Protein AF-A0A1V6BUF3-F1 (afdb_monomer_lite)

Sequence (277 aa):
MKKIAVLIFALTVSLLNSFDGLTDKPGSHIEITKDVLRNLFNADFGEVVKINKNIIYGIEYYEVKDKRYSDVLAYASRDIDLYYFSGVVQHAQTAPYDINKEYSKEKLIKMKNESISNYVAYIQTEMKKVDDLFEKGELYWGYYSLGFVLHSFQDLFAHHGMTNEMHSYFSKNGANPDYDKTSIDNCRANTKYFFNRLDRFLSAKNIDKFRSNLNSPVSENYGEKEVKKFLKRGKDIYLYGPIFLFFTNSSKKAIKYYDEIKWNVEEVVSAIYEQSE

Foldseek 3Di:
DVVVVVVVVLQVVLLVDALDFQDPDPLLQLVLLLVLCCVPQVFDAFDFPDWDAPRSRRDIDTDGDLGALSNLLSVLLCCCCFWVVVPQLLLLAFEDDDLVDDDDLVRLLVSLVVSLVSNLCVLLVLLLVLQVCLVVVVSSVSSSSNSSSLNSLLSCLQHQHAYLLQQLQCVVVVNRSSNDPRSNVVSSVVSSVCLVVSCLRHPPSSNCVCSVRSRPGDPDPDDQVNVCVVVVTGGCCVPVVSCSNPPRHNDPSSCPCVVSNGHDSVVSVVSSSDDPD

pLDDT: mean 87.77, std 15.63, range [37.34, 98.69]

Structure (mmCIF, N/CA/C/O backbone):
data_AF-A0A1V6BUF3-F1
#
_entry.id   AF-A0A1V6BUF3-F1
#
loop_
_atom_site.group_PDB
_atom_site.id
_atom_site.type_symbol
_atom_site.label_atom_id
_atom_site.label_alt_id
_atom_site.label_comp_id
_atom_site.label_asym_id
_atom_site.label_entity_id
_atom_site.label_seq_id
_atom_site.pdbx_PDB_ins_code
_atom_site.Cartn_x
_atom_site.Cartn_y
_atom_site.Cartn_z
_atom_site.occupancy
_atom_site.B_iso_or_equiv
_atom_site.auth_seq_id
_atom_site.auth_comp_id
_atom_site.auth_asym_id
_atom_site.auth_atom_id
_atom_site.pdbx_PDB_model_num
ATOM 1 N N . MET A 1 1 ? -18.692 18.865 -31.677 1.00 45.72 1 MET A N 1
ATOM 2 C CA . MET A 1 1 ? -19.334 17.534 -31.551 1.00 45.72 1 MET A CA 1
ATOM 3 C C . MET A 1 1 ? -18.342 16.368 -31.571 1.00 45.72 1 MET A C 1
ATOM 5 O O . MET A 1 1 ? -18.313 15.650 -30.585 1.00 45.72 1 MET A O 1
ATOM 9 N N . LYS A 1 2 ? -17.463 16.201 -32.579 1.00 40.69 2 LYS A N 1
ATOM 10 C CA . LYS A 1 2 ? -16.480 15.085 -32.610 1.00 40.69 2 LYS A CA 1
ATOM 11 C C . LYS A 1 2 ? -15.544 15.000 -31.384 1.00 40.69 2 LYS A C 1
ATOM 13 O O . LYS A 1 2 ? -15.323 13.911 -30.880 1.00 40.69 2 LYS A O 1
ATOM 18 N N . LYS A 1 3 ? -15.062 16.130 -30.845 1.00 40.47 3 LYS A N 1
ATOM 19 C CA . LYS A 1 3 ? -14.215 16.154 -29.629 1.00 40.47 3 LYS A CA 1
ATOM 20 C C . LYS A 1 3 ? -14.955 15.730 -28.347 1.00 40.47 3 LYS A C 1
ATOM 22 O O . LYS A 1 3 ? -14.356 15.103 -27.488 1.00 40.47 3 LYS A O 1
ATOM 27 N N . ILE A 1 4 ? -16.253 16.029 -28.248 1.00 45.31 4 ILE A N 1
ATOM 28 C CA . ILE A 1 4 ? -17.101 15.642 -27.106 1.00 45.31 4 ILE A CA 1
ATOM 29 C C . ILE A 1 4 ? -17.452 14.153 -27.198 1.00 45.31 4 ILE A C 1
ATOM 31 O O . ILE A 1 4 ? -17.398 13.457 -26.196 1.00 45.31 4 ILE A O 1
ATOM 35 N N . ALA A 1 5 ? -17.719 13.642 -28.403 1.00 41.16 5 ALA A N 1
ATOM 36 C CA . ALA A 1 5 ? -17.966 12.219 -28.623 1.00 41.16 5 ALA A CA 1
ATOM 37 C C . ALA A 1 5 ? -16.730 11.348 -28.332 1.00 41.16 5 ALA A C 1
ATOM 39 O O . ALA A 1 5 ? -16.880 10.284 -27.753 1.00 41.16 5 ALA A O 1
ATOM 40 N N . VAL A 1 6 ? -15.514 11.809 -28.658 1.00 50.19 6 VAL A N 1
ATOM 41 C CA . VAL A 1 6 ? -14.264 11.111 -28.292 1.00 50.19 6 VAL A CA 1
ATOM 42 C C . VAL A 1 6 ? -14.021 11.147 -26.781 1.00 50.19 6 VAL A C 1
ATOM 44 O O . VAL A 1 6 ? -13.600 10.144 -26.222 1.00 50.19 6 VAL A O 1
ATOM 47 N N . LEU A 1 7 ? -14.334 12.261 -26.109 1.00 46.19 7 LEU A N 1
ATOM 48 C CA . LEU A 1 7 ? -14.242 12.362 -24.650 1.00 46.19 7 LEU A CA 1
ATOM 49 C C . LEU A 1 7 ? -15.246 11.426 -23.960 1.00 46.19 7 LEU A C 1
ATOM 51 O O . LEU A 1 7 ? -14.875 10.711 -23.040 1.00 46.19 7 LEU A O 1
ATOM 55 N N . ILE A 1 8 ? -16.492 11.380 -24.442 1.00 51.47 8 ILE A N 1
ATOM 56 C CA . ILE A 1 8 ? -17.529 10.463 -23.949 1.00 51.47 8 ILE A CA 1
ATOM 57 C C . ILE A 1 8 ? -17.144 9.010 -24.244 1.00 51.47 8 ILE A C 1
ATOM 59 O O . ILE A 1 8 ? -17.286 8.173 -23.365 1.00 51.47 8 ILE A O 1
ATOM 63 N N . PHE A 1 9 ? -16.593 8.710 -25.426 1.00 47.56 9 PHE A N 1
ATOM 64 C CA . PHE A 1 9 ? -16.153 7.359 -25.780 1.00 47.56 9 PHE A CA 1
ATOM 65 C C . PHE A 1 9 ? -14.958 6.899 -24.927 1.00 47.56 9 PHE A C 1
ATOM 67 O O . PHE A 1 9 ? -14.952 5.775 -24.430 1.00 47.56 9 PHE A O 1
ATOM 74 N N . ALA A 1 10 ? -13.985 7.781 -24.677 1.00 50.31 10 ALA A N 1
ATOM 75 C CA . ALA A 1 10 ? -12.877 7.532 -23.755 1.00 50.31 10 ALA A CA 1
ATOM 76 C C . ALA A 1 10 ? -13.383 7.297 -22.320 1.00 50.31 10 ALA A C 1
ATOM 78 O O . ALA A 1 10 ? -12.984 6.321 -21.690 1.00 50.31 10 ALA A O 1
ATOM 79 N N . LEU A 1 11 ? -14.333 8.116 -21.853 1.00 44.66 11 LEU A N 1
ATOM 80 C CA . LEU A 1 11 ? -14.996 7.961 -20.552 1.00 44.66 11 LEU A CA 1
ATOM 81 C C . LEU A 1 11 ? -15.853 6.686 -20.455 1.00 44.66 11 LEU A C 1
ATOM 83 O O . LEU A 1 11 ? -16.033 6.157 -19.363 1.00 44.66 11 LEU A O 1
ATOM 87 N N . THR A 1 12 ? -16.380 6.169 -21.571 1.00 44.53 12 THR A N 1
ATOM 88 C CA . THR A 1 12 ? -17.096 4.884 -21.587 1.00 44.53 12 THR A CA 1
ATOM 89 C C . THR A 1 12 ? -16.168 3.676 -21.671 1.00 44.53 12 THR A C 1
ATOM 91 O O . THR A 1 12 ? -16.533 2.608 -21.202 1.00 44.53 12 THR A O 1
ATOM 94 N N . VAL A 1 13 ? -14.959 3.813 -22.223 1.00 44.66 13 VAL A N 1
ATOM 95 C CA . VAL A 1 13 ? -13.956 2.731 -22.227 1.00 44.66 13 VAL A CA 1
ATOM 96 C C . VAL A 1 13 ? -13.255 2.630 -20.867 1.00 44.66 13 VAL A C 1
ATOM 98 O O . VAL A 1 13 ? -12.924 1.528 -20.439 1.00 44.66 13 VAL A O 1
ATOM 101 N N . SER A 1 14 ? -13.123 3.733 -20.120 1.00 43.16 14 SER A N 1
ATOM 102 C CA . SER A 1 14 ? -12.686 3.693 -18.714 1.00 43.16 14 SER A CA 1
ATOM 103 C C . SER A 1 14 ? -13.692 3.016 -17.770 1.00 43.16 14 SER A C 1
ATOM 105 O O . SER A 1 14 ? -13.308 2.645 -16.668 1.00 43.16 14 SER A O 1
ATOM 107 N N . LEU A 1 15 ? -14.942 2.773 -18.199 1.00 40.12 15 LEU A N 1
ATOM 108 C CA . LEU A 1 15 ? -15.920 1.970 -17.440 1.00 40.12 15 LEU A CA 1
ATOM 109 C C . LEU A 1 15 ? -15.505 0.499 -17.281 1.00 40.12 15 LEU A C 1
ATOM 111 O O . LEU A 1 15 ? -16.035 -0.180 -16.405 1.00 40.12 15 LEU A O 1
ATOM 115 N N . LEU A 1 16 ? -14.614 -0.001 -18.146 1.00 38.47 16 LEU A N 1
ATOM 116 C CA . LEU A 1 16 ? -14.237 -1.417 -18.208 1.00 38.47 16 LEU A CA 1
ATOM 117 C C . LEU A 1 16 ? -12.994 -1.769 -17.382 1.00 38.47 16 LEU A C 1
ATOM 119 O O . LEU A 1 16 ? -12.735 -2.951 -17.191 1.00 38.47 16 LEU A O 1
ATOM 123 N N . ASN A 1 17 ? -12.258 -0.779 -16.872 1.00 45.41 17 ASN A N 1
ATOM 124 C CA . ASN A 1 17 ? -11.062 -1.002 -16.062 1.00 45.41 17 ASN A CA 1
ATOM 125 C C . ASN A 1 17 ? -11.282 -0.364 -14.688 1.00 45.41 17 ASN A C 1
ATOM 127 O O . ASN A 1 17 ? -11.118 0.844 -14.527 1.00 45.41 17 ASN A O 1
ATOM 131 N N . SER A 1 18 ? -11.702 -1.153 -13.699 1.00 48.50 18 SER A N 1
ATOM 132 C CA . SER A 1 18 ? -11.606 -0.723 -12.303 1.00 48.50 18 SER A CA 1
ATOM 133 C C . SER A 1 18 ? -10.130 -0.544 -11.954 1.00 48.50 18 SER A C 1
ATOM 135 O O . SER A 1 18 ? -9.352 -1.465 -12.179 1.00 48.50 18 SER A O 1
ATOM 137 N N . PHE A 1 19 ? -9.757 0.603 -11.379 1.00 55.22 19 PHE A N 1
ATOM 138 C CA . PHE A 1 19 ? -8.424 0.836 -10.799 1.00 55.22 19 PHE A CA 1
ATOM 139 C C . PHE A 1 19 ? -8.196 0.065 -9.486 1.00 55.22 19 PHE A C 1
ATOM 141 O O . PHE A 1 19 ? -7.346 0.460 -8.701 1.00 55.22 19 PHE A O 1
ATOM 148 N N . ASP A 1 20 ? -8.972 -0.985 -9.208 1.00 53.19 20 ASP A N 1
ATOM 149 C CA . ASP A 1 20 ? -8.617 -1.887 -8.114 1.00 53.19 20 ASP A CA 1
ATOM 150 C C . ASP A 1 20 ? -7.347 -2.633 -8.549 1.00 53.19 20 ASP A C 1
ATOM 152 O O . ASP A 1 20 ? -7.384 -3.386 -9.528 1.00 53.19 20 ASP A O 1
ATOM 156 N N . GLY A 1 21 ? -6.234 -2.384 -7.858 1.00 50.03 21 GLY A N 1
ATOM 157 C CA . GLY A 1 21 ? -5.029 -3.207 -7.947 1.00 50.03 21 GLY A CA 1
ATOM 158 C C . GLY A 1 21 ? -5.282 -4.600 -7.357 1.00 50.03 21 GLY A C 1
ATOM 159 O O . GLY A 1 21 ? -6.128 -4.772 -6.482 1.00 50.03 21 GLY A O 1
ATOM 160 N N . LEU A 1 22 ? -4.580 -5.628 -7.847 1.00 44.03 22 LEU A N 1
ATOM 161 C CA . LEU A 1 22 ? -4.595 -7.006 -7.310 1.00 44.03 22 LEU A CA 1
ATOM 162 C C . LEU A 1 22 ? -5.962 -7.737 -7.212 1.00 44.03 22 LEU A C 1
ATOM 164 O O . LEU A 1 22 ? -6.335 -8.154 -6.124 1.00 44.03 22 LEU A O 1
ATOM 168 N N . THR A 1 23 ? -6.731 -7.959 -8.285 1.00 50.31 23 THR A N 1
ATOM 169 C CA . THR A 1 23 ? -8.132 -8.444 -8.205 1.00 50.31 23 THR A CA 1
ATOM 170 C C . THR A 1 23 ? -8.422 -9.816 -8.822 1.00 50.31 23 THR A C 1
ATOM 172 O O . THR A 1 23 ? -8.134 -10.058 -9.990 1.00 50.31 23 THR A O 1
ATOM 175 N N . ASP A 1 24 ? -9.160 -10.659 -8.092 1.00 46.34 24 ASP A N 1
ATOM 176 C CA . ASP A 1 24 ? -10.097 -11.649 -8.654 1.00 46.34 24 ASP A CA 1
ATOM 177 C C . ASP A 1 24 ? -11.572 -11.185 -8.555 1.00 46.34 24 ASP A C 1
ATOM 179 O O . ASP A 1 24 ? -12.460 -11.791 -9.165 1.00 46.34 24 ASP A O 1
ATOM 183 N N . LYS A 1 25 ? -11.829 -10.101 -7.801 1.00 54.41 25 LYS A N 1
ATOM 184 C CA . LYS A 1 25 ? -13.110 -9.398 -7.586 1.00 54.41 25 LYS A CA 1
ATOM 185 C C . LYS A 1 25 ? -12.849 -7.927 -7.195 1.00 54.41 25 LYS A C 1
ATOM 187 O O . LYS A 1 25 ? -11.790 -7.662 -6.632 1.00 54.41 25 LYS A O 1
ATOM 192 N N . PRO A 1 26 ? -13.802 -6.992 -7.403 1.00 53.62 26 PRO A N 1
ATOM 193 C CA . PRO A 1 26 ? -13.696 -5.622 -6.884 1.00 53.62 26 PRO A CA 1
ATOM 194 C C . PRO A 1 26 ? -13.388 -5.580 -5.378 1.00 53.62 26 PRO A C 1
ATOM 196 O O . PRO A 1 26 ? -13.908 -6.403 -4.622 1.00 53.62 26 PRO A O 1
ATOM 199 N N . GLY A 1 27 ? -12.569 -4.619 -4.945 1.00 59.41 27 GLY A N 1
ATOM 200 C CA . GLY A 1 27 ? -12.185 -4.413 -3.546 1.00 59.41 27 GLY A CA 1
ATOM 201 C C . GLY A 1 27 ? -11.191 -5.441 -2.996 1.00 59.41 27 GLY A C 1
ATOM 202 O O . GLY A 1 27 ? -11.219 -5.758 -1.810 1.00 59.41 27 GLY A O 1
ATOM 203 N N . SER A 1 28 ? -10.312 -5.987 -3.822 1.00 77.00 28 SER A N 1
ATOM 204 C CA . SER A 1 28 ? -9.400 -7.072 -3.451 1.00 77.00 28 SER A CA 1
ATOM 205 C C . SER A 1 28 ? -8.443 -6.770 -2.295 1.00 77.00 28 SER A C 1
ATOM 207 O O . SER A 1 28 ? -8.301 -7.622 -1.420 1.00 77.00 28 SER A O 1
ATOM 209 N N . HIS A 1 29 ? -7.843 -5.576 -2.216 1.00 89.06 29 HIS A N 1
ATOM 210 C CA . HIS A 1 29 ? -7.052 -5.167 -1.044 1.00 89.06 29 HIS A CA 1
ATOM 211 C C . HIS A 1 29 ? -7.878 -5.268 0.244 1.00 89.06 29 HIS A C 1
ATOM 213 O O . HIS A 1 29 ? -7.435 -5.831 1.250 1.00 89.06 29 HIS A O 1
ATOM 219 N N . ILE A 1 30 ? -9.127 -4.795 0.182 1.00 91.56 30 ILE A N 1
ATOM 220 C CA . ILE A 1 30 ? -10.074 -4.819 1.296 1.00 91.56 30 ILE A CA 1
ATOM 221 C C . ILE A 1 30 ? -10.395 -6.267 1.662 1.00 91.56 30 ILE A C 1
ATOM 223 O O . ILE A 1 30 ? -10.295 -6.630 2.831 1.00 91.56 30 ILE A O 1
ATOM 227 N N . GLU A 1 31 ? -10.756 -7.106 0.693 1.00 90.38 31 GLU A N 1
ATOM 228 C CA . GLU A 1 31 ? -11.177 -8.486 0.951 1.00 90.38 31 GLU A CA 1
ATOM 229 C C . GLU A 1 31 ? -10.018 -9.382 1.413 1.00 90.38 31 GLU A C 1
ATOM 231 O O . GLU A 1 31 ? -10.175 -10.098 2.401 1.00 90.38 31 GLU A O 1
ATOM 236 N N . ILE A 1 32 ? -8.827 -9.276 0.808 1.00 92.50 32 ILE A N 1
ATOM 237 C CA . ILE A 1 32 ? -7.614 -9.962 1.288 1.00 92.50 32 ILE A CA 1
ATOM 238 C C . ILE A 1 32 ? -7.336 -9.571 2.742 1.00 92.50 32 ILE A C 1
ATOM 240 O O . ILE A 1 32 ? -7.070 -10.431 3.587 1.00 92.50 32 ILE A O 1
ATOM 244 N N . THR A 1 33 ? -7.443 -8.280 3.057 1.00 95.56 33 THR A N 1
ATOM 245 C CA . THR A 1 33 ? -7.240 -7.779 4.416 1.00 95.56 33 THR A CA 1
ATOM 246 C C . THR A 1 33 ? -8.299 -8.316 5.378 1.00 95.56 33 THR A C 1
ATOM 248 O O . THR A 1 33 ? -7.947 -8.828 6.442 1.00 95.56 33 THR A O 1
ATOM 251 N N . LYS A 1 34 ? -9.586 -8.263 5.011 1.00 95.75 34 LYS A N 1
ATOM 252 C CA . LYS A 1 34 ? -10.684 -8.806 5.825 1.00 95.75 34 LYS A CA 1
ATOM 253 C C . LYS A 1 34 ? -10.478 -10.284 6.116 1.00 95.75 34 LYS A C 1
ATOM 255 O O . LYS A 1 34 ? -10.558 -10.687 7.273 1.00 95.75 34 LYS A O 1
ATOM 260 N N . ASP A 1 35 ? -10.182 -11.083 5.098 1.00 95.12 35 ASP A N 1
ATOM 261 C CA . ASP A 1 35 ? -10.015 -12.526 5.243 1.00 95.12 35 ASP A CA 1
ATOM 262 C C . ASP A 1 35 ? -8.845 -12.875 6.160 1.00 95.12 35 ASP A C 1
ATOM 264 O O . ASP A 1 35 ? -8.973 -13.732 7.037 1.00 95.12 35 ASP A O 1
ATOM 268 N N . VAL A 1 36 ? -7.712 -12.184 6.025 1.00 96.12 36 VAL A N 1
ATOM 269 C CA . VAL A 1 36 ? -6.574 -12.403 6.924 1.00 96.12 36 VAL A CA 1
ATOM 270 C C . VAL A 1 36 ? -6.904 -11.977 8.355 1.00 96.12 36 VAL A C 1
ATOM 272 O O . VAL A 1 36 ? -6.602 -12.726 9.286 1.00 96.12 36 VAL A O 1
ATOM 275 N N . LEU A 1 37 ? -7.562 -10.832 8.552 1.00 97.69 37 LEU A N 1
ATOM 276 C CA . LEU A 1 37 ? -7.966 -10.367 9.880 1.00 97.69 37 LEU A CA 1
ATOM 277 C C . LEU A 1 37 ? -8.968 -11.321 10.554 1.00 97.69 37 LEU A C 1
ATOM 279 O O . LEU A 1 37 ? -8.806 -11.628 11.737 1.00 97.69 37 LEU A O 1
ATOM 283 N N . ARG A 1 38 ? -9.962 -11.844 9.817 1.00 97.25 38 ARG A N 1
ATOM 284 C CA . ARG A 1 38 ? -10.889 -12.881 10.314 1.00 97.25 38 ARG A CA 1
ATOM 285 C C . ARG A 1 38 ? -10.120 -14.109 10.781 1.00 97.25 38 ARG A C 1
ATOM 287 O O . ARG A 1 38 ? -10.314 -14.574 11.898 1.00 97.25 38 ARG A O 1
ATOM 294 N N . ASN A 1 39 ? -9.214 -14.599 9.939 1.00 96.50 39 ASN A N 1
ATOM 295 C CA . ASN A 1 39 ? -8.503 -15.849 10.183 1.00 96.50 39 ASN A CA 1
ATOM 296 C C . ASN A 1 39 ? -7.463 -15.754 11.308 1.00 96.50 39 ASN A C 1
ATOM 298 O O . ASN A 1 39 ? -7.259 -16.732 12.023 1.00 96.50 39 ASN A O 1
ATOM 302 N N . LEU A 1 40 ? -6.777 -14.617 11.455 1.00 96.69 40 LEU A N 1
ATOM 303 C CA . LEU A 1 40 ? -5.727 -14.451 12.466 1.00 96.69 40 LEU A CA 1
ATOM 304 C C . LEU A 1 40 ? -6.245 -13.931 13.806 1.00 96.69 40 LEU A C 1
ATOM 306 O O . LEU A 1 40 ? -5.720 -14.318 14.848 1.00 96.69 40 LEU A O 1
ATOM 310 N N . PHE A 1 41 ? -7.236 -13.043 13.785 1.00 96.81 41 PHE A N 1
ATOM 311 C CA . PHE A 1 41 ? -7.645 -12.288 14.971 1.00 96.81 41 PHE A CA 1
ATOM 312 C C . PHE A 1 41 ? -9.121 -12.461 15.327 1.00 96.81 41 PHE A C 1
ATOM 314 O O . PHE A 1 41 ? -9.586 -11.806 16.256 1.00 96.81 41 PHE A O 1
ATOM 321 N N . ASN A 1 42 ? -9.857 -13.319 14.609 1.00 97.06 42 ASN A N 1
ATOM 322 C CA . ASN A 1 42 ? -11.310 -13.437 14.739 1.00 97.06 42 ASN A CA 1
ATOM 323 C C . ASN A 1 42 ? -11.983 -12.056 14.638 1.00 97.06 42 ASN A C 1
ATOM 325 O O . ASN A 1 42 ? -12.782 -11.660 15.491 1.00 97.06 42 ASN A O 1
ATOM 329 N N . ALA A 1 43 ? -11.551 -11.280 13.639 1.00 97.31 43 ALA A N 1
ATOM 330 C CA . ALA A 1 43 ? -12.028 -9.925 13.441 1.00 97.31 43 ALA A CA 1
ATOM 331 C C . ALA A 1 43 ? -13.481 -9.910 12.946 1.00 97.31 43 ALA A C 1
ATOM 333 O O . ALA A 1 43 ? -13.818 -10.569 11.960 1.00 97.31 43 ALA A O 1
ATOM 334 N N . ASP A 1 44 ? -14.312 -9.105 13.596 1.00 95.75 44 ASP A N 1
ATOM 335 C CA . ASP A 1 44 ? -15.668 -8.786 13.165 1.00 95.75 44 ASP A CA 1
ATOM 336 C C . ASP A 1 44 ? -15.640 -7.611 12.188 1.00 95.75 44 ASP A C 1
ATOM 338 O O . ASP A 1 44 ? -14.756 -6.762 12.263 1.00 95.75 44 ASP A O 1
ATOM 342 N N . PHE A 1 45 ? -16.641 -7.507 11.318 1.00 96.38 45 PHE A N 1
ATOM 343 C CA . PHE A 1 45 ? -16.811 -6.377 10.402 1.00 96.38 45 PHE A CA 1
ATOM 344 C C . PHE A 1 45 ? -18.244 -5.871 10.474 1.00 96.38 45 PHE A C 1
ATOM 346 O O . PHE A 1 45 ? -19.165 -6.652 10.730 1.00 96.38 45 PHE A O 1
ATOM 353 N N . GLY A 1 46 ? -18.421 -4.573 10.256 1.00 94.06 46 GLY A N 1
ATOM 354 C CA . GLY A 1 46 ? -19.739 -3.976 10.128 1.00 94.06 46 GLY A CA 1
ATOM 355 C C . GLY A 1 46 ? -20.489 -4.461 8.883 1.00 94.06 46 GLY A C 1
ATOM 356 O O . GLY A 1 46 ? -19.930 -5.062 7.960 1.00 94.06 46 GLY A O 1
ATOM 357 N N . GLU A 1 47 ? -21.785 -4.174 8.846 1.00 93.38 47 GLU A N 1
ATOM 358 C CA . GLU A 1 47 ? -22.651 -4.510 7.718 1.00 93.38 47 GLU A CA 1
ATOM 359 C C . GLU A 1 47 ? -22.513 -3.451 6.618 1.00 93.38 47 GLU A C 1
ATOM 361 O O . GLU A 1 47 ? -22.723 -2.260 6.855 1.00 93.38 47 GLU A O 1
ATOM 366 N N . VAL A 1 48 ? -22.193 -3.870 5.391 1.00 91.44 48 VAL A N 1
ATOM 367 C CA . VAL A 1 48 ? -22.230 -2.973 4.227 1.00 91.44 48 VAL A CA 1
ATOM 368 C C . VAL A 1 48 ? -23.688 -2.717 3.858 1.00 91.44 48 VAL A C 1
ATOM 370 O O . VAL A 1 48 ? -24.346 -3.574 3.276 1.00 91.44 48 VAL A O 1
ATOM 373 N N . VAL A 1 49 ? -24.185 -1.520 4.164 1.00 93.06 49 VAL A N 1
ATOM 374 C CA . VAL A 1 49 ? -25.574 -1.122 3.875 1.00 93.06 49 VAL A CA 1
ATOM 375 C C . VAL A 1 49 ? -25.717 -0.442 2.517 1.00 93.06 49 VAL A C 1
ATOM 377 O O . VAL A 1 49 ? -26.814 -0.384 1.960 1.00 93.06 49 VAL A O 1
ATOM 380 N N . LYS A 1 50 ? -24.615 0.073 1.958 1.00 88.56 50 LYS A N 1
ATOM 381 C CA . LYS A 1 50 ? -24.618 0.714 0.641 1.00 88.56 50 LYS A CA 1
ATOM 382 C C . LYS A 1 50 ? -23.262 0.619 -0.045 1.00 88.56 50 LYS A C 1
ATOM 384 O O . LYS A 1 50 ? -22.228 0.826 0.583 1.00 88.56 50 LYS A O 1
ATOM 389 N N . ILE A 1 51 ? -23.288 0.402 -1.358 1.00 84.62 51 ILE A N 1
ATOM 390 C CA . ILE A 1 51 ? -22.122 0.501 -2.240 1.00 84.62 51 ILE A CA 1
ATOM 391 C C . ILE A 1 51 ? -22.397 1.616 -3.250 1.00 84.62 51 ILE A C 1
ATOM 393 O O . ILE A 1 51 ? -23.354 1.549 -4.019 1.00 84.62 51 ILE A O 1
ATOM 397 N N . ASN A 1 52 ? -21.574 2.662 -3.239 1.00 79.88 52 ASN A N 1
ATOM 398 C CA . ASN A 1 52 ? -21.617 3.745 -4.216 1.00 79.88 52 ASN A CA 1
ATOM 399 C C . ASN A 1 52 ? -20.414 3.604 -5.150 1.00 79.88 52 ASN A C 1
ATOM 401 O O . ASN A 1 52 ? -19.277 3.762 -4.713 1.00 79.88 52 ASN A O 1
ATOM 405 N N . LYS A 1 53 ? -20.646 3.347 -6.437 1.00 72.88 53 LYS A N 1
ATOM 406 C CA . LYS A 1 53 ? -19.573 3.253 -7.432 1.00 72.88 53 LYS A CA 1
ATOM 407 C C . LYS A 1 53 ? -19.392 4.583 -8.155 1.00 72.88 53 LYS A C 1
ATOM 409 O O . LYS A 1 53 ? -20.337 5.096 -8.756 1.00 72.88 53 LYS A O 1
ATOM 414 N N . ASN A 1 54 ? -18.183 5.141 -8.133 1.00 66.31 54 ASN A N 1
ATOM 415 C CA . ASN A 1 54 ? -17.845 6.250 -9.015 1.00 66.31 54 ASN A CA 1
ATOM 416 C C . ASN A 1 54 ? -17.639 5.701 -10.426 1.00 66.31 54 ASN A C 1
ATOM 418 O O . ASN A 1 54 ? -16.624 5.082 -10.726 1.00 66.31 54 ASN A O 1
ATOM 422 N N . ILE A 1 55 ? -18.619 5.954 -11.285 1.00 57.03 55 ILE A N 1
ATOM 423 C CA . ILE A 1 55 ? -18.692 5.427 -12.648 1.00 57.03 55 ILE A CA 1
ATOM 424 C C . ILE A 1 55 ? -17.447 5.788 -13.476 1.00 57.03 55 ILE A C 1
ATOM 426 O O . ILE A 1 55 ? -16.995 4.968 -14.261 1.00 57.03 55 ILE A O 1
ATOM 430 N N . ILE A 1 56 ? -16.845 6.965 -13.282 1.00 57.16 56 ILE A N 1
ATOM 431 C CA . ILE A 1 56 ? -15.714 7.416 -14.114 1.00 57.16 56 ILE A CA 1
ATOM 432 C C . ILE A 1 56 ? -14.437 6.610 -13.833 1.00 57.16 56 ILE A C 1
ATOM 434 O O . ILE A 1 56 ? -13.646 6.378 -14.744 1.00 57.16 56 ILE A O 1
ATOM 438 N N . TYR A 1 57 ? -14.250 6.177 -12.587 1.00 58.56 57 TYR A N 1
ATOM 439 C CA . TYR A 1 57 ? -13.008 5.557 -12.113 1.00 58.56 57 TYR A CA 1
ATOM 440 C C . TYR A 1 57 ? -13.214 4.116 -11.622 1.00 58.56 57 TYR A C 1
ATOM 442 O O . TYR A 1 57 ? -12.293 3.487 -11.123 1.00 58.56 57 TYR A O 1
ATOM 450 N N . GLY A 1 58 ? -14.440 3.596 -11.674 1.00 63.94 58 GLY A N 1
ATOM 451 C CA . GLY A 1 58 ? -14.770 2.260 -11.182 1.00 63.94 58 GLY A CA 1
ATOM 452 C C . GLY A 1 58 ? -14.607 2.055 -9.669 1.00 63.94 58 GLY A C 1
ATOM 453 O O . GLY A 1 58 ? -14.826 0.941 -9.214 1.00 63.94 58 GLY A O 1
ATOM 454 N N . ILE A 1 59 ? -14.273 3.097 -8.899 1.00 70.88 59 ILE A N 1
ATOM 455 C CA . ILE A 1 59 ? -14.000 3.022 -7.455 1.00 70.88 59 ILE A CA 1
ATOM 456 C C . ILE A 1 59 ? -15.294 2.793 -6.678 1.00 70.88 59 ILE A C 1
ATOM 458 O O . ILE A 1 59 ? -16.249 3.564 -6.821 1.00 70.88 59 ILE A O 1
ATOM 462 N N . GLU A 1 60 ? -15.297 1.801 -5.794 1.00 77.50 60 GLU A N 1
ATOM 463 C CA . GLU A 1 60 ? -16.404 1.532 -4.879 1.00 77.50 60 GLU A CA 1
ATOM 464 C C . GLU A 1 60 ? -16.202 2.209 -3.516 1.00 77.50 60 GLU A C 1
ATOM 466 O O . GLU A 1 60 ? -15.141 2.143 -2.894 1.00 77.50 60 GLU A O 1
ATOM 471 N N . TYR A 1 61 ? -17.249 2.867 -3.026 1.00 78.56 61 TYR A N 1
ATOM 472 C CA . TYR A 1 61 ? -17.327 3.447 -1.691 1.00 78.56 61 TYR A CA 1
ATOM 473 C C . TYR A 1 61 ? -18.394 2.721 -0.889 1.00 78.56 61 TYR A C 1
ATOM 475 O O . TYR A 1 61 ? -19.531 2.591 -1.341 1.00 78.56 61 TYR A O 1
ATOM 483 N N . TYR A 1 62 ? -18.035 2.302 0.317 1.00 84.38 62 TYR A N 1
ATOM 484 C CA . TYR A 1 62 ? -18.884 1.478 1.162 1.00 84.38 62 TYR A CA 1
ATOM 485 C C . TYR A 1 62 ? -19.416 2.305 2.327 1.00 84.38 62 TYR A C 1
ATOM 487 O O . TYR A 1 62 ? -18.659 2.981 3.023 1.00 84.38 62 TYR A O 1
ATOM 495 N N . GLU A 1 63 ? -20.725 2.250 2.531 1.00 87.88 63 GLU A N 1
ATOM 496 C CA . GLU A 1 63 ? -21.368 2.708 3.756 1.00 87.88 63 GLU A CA 1
ATOM 497 C C . GLU A 1 63 ? -21.503 1.503 4.681 1.00 87.88 63 GLU A C 1
ATOM 499 O O . GLU A 1 63 ? -22.117 0.499 4.311 1.00 87.88 63 GLU A O 1
ATOM 504 N N . VAL A 1 64 ? -20.881 1.590 5.855 1.00 90.25 64 VAL A N 1
ATOM 505 C CA . VAL A 1 64 ? -20.768 0.477 6.800 1.00 90.25 64 VAL A CA 1
ATOM 506 C C . VAL A 1 64 ? -21.484 0.848 8.088 1.00 90.25 64 VAL A C 1
ATOM 508 O O . VAL A 1 64 ? -21.113 1.813 8.758 1.00 90.25 64 VAL A O 1
ATOM 511 N N . LYS A 1 65 ? -22.511 0.075 8.426 1.00 92.19 65 LYS A N 1
ATOM 512 C CA . LYS A 1 65 ? -23.225 0.149 9.698 1.00 92.19 65 LYS A CA 1
ATOM 513 C C . LYS A 1 65 ? -22.481 -0.676 10.749 1.00 92.19 65 LYS A C 1
ATOM 515 O O . LYS A 1 65 ? -21.873 -1.689 10.419 1.00 92.19 65 LYS A O 1
ATOM 520 N N . ASP A 1 66 ? -22.533 -0.236 12.007 1.00 93.19 66 ASP A N 1
ATOM 521 C CA . ASP A 1 66 ? -21.859 -0.895 13.137 1.00 93.19 66 ASP A CA 1
ATOM 522 C C . ASP A 1 66 ? -20.347 -1.070 12.891 1.00 93.19 66 ASP A C 1
ATOM 524 O O . ASP A 1 66 ? -19.752 -2.102 13.200 1.00 93.19 66 ASP A O 1
ATOM 528 N N . LYS A 1 67 ? -19.743 -0.031 12.291 1.00 95.00 67 LYS A N 1
ATOM 529 C CA . LYS A 1 67 ? -18.336 0.029 11.879 1.00 95.00 67 LYS A CA 1
ATOM 530 C C . LYS A 1 67 ? -17.389 -0.252 13.048 1.00 95.00 67 LYS A C 1
ATOM 532 O O . LYS A 1 67 ? -17.573 0.276 14.145 1.00 95.00 67 LYS A O 1
ATOM 537 N N . ARG A 1 68 ? -16.332 -1.019 12.780 1.00 97.00 68 ARG A N 1
ATOM 538 C CA . ARG A 1 68 ? -15.273 -1.395 13.732 1.00 97.00 68 ARG A CA 1
ATOM 539 C C . ARG A 1 68 ? -13.896 -0.936 13.261 1.00 97.00 68 ARG A C 1
ATOM 541 O O . ARG A 1 68 ? -13.731 -0.469 12.132 1.00 97.00 68 ARG A O 1
ATOM 548 N N . TYR A 1 69 ? -12.883 -1.040 14.118 1.00 98.06 69 TYR A N 1
ATOM 549 C CA . TYR A 1 69 ? -11.518 -0.653 13.736 1.00 98.06 69 TYR A CA 1
ATOM 550 C C . TYR A 1 69 ? -10.914 -1.585 12.672 1.00 98.06 69 TYR A C 1
ATOM 552 O O . TYR A 1 69 ? -10.144 -1.132 11.824 1.00 98.06 69 TYR A O 1
ATOM 560 N N . SER A 1 70 ? -11.326 -2.852 12.644 1.00 98.00 70 SER A N 1
ATOM 561 C CA . SER A 1 70 ? -11.083 -3.786 11.538 1.00 98.00 70 SER A CA 1
ATOM 562 C C . SER A 1 70 ? -11.576 -3.248 10.186 1.00 98.00 70 SER A C 1
ATOM 564 O O . SER A 1 70 ? -10.845 -3.337 9.199 1.00 98.00 70 SER A O 1
ATOM 566 N N . ASP A 1 71 ? -12.764 -2.628 10.134 1.00 96.75 71 ASP A N 1
ATOM 567 C CA . ASP A 1 71 ? -13.271 -1.963 8.930 1.00 96.75 71 ASP A CA 1
ATOM 568 C C . ASP A 1 71 ? -12.369 -0.787 8.548 1.00 96.75 71 ASP A C 1
ATOM 570 O O . ASP A 1 71 ? -11.996 -0.656 7.386 1.00 96.75 71 ASP A O 1
ATOM 574 N N . VAL A 1 72 ? -11.984 0.062 9.510 1.00 97.19 72 VAL A N 1
ATOM 575 C CA . VAL A 1 72 ? -11.095 1.210 9.242 1.00 97.19 72 VAL A CA 1
ATOM 576 C C . VAL A 1 72 ? -9.811 0.754 8.550 1.00 97.19 72 VAL A C 1
ATOM 578 O O . VAL A 1 72 ? -9.451 1.328 7.525 1.00 97.19 72 VAL A O 1
ATOM 581 N N . LEU A 1 73 ? -9.162 -0.293 9.067 1.00 97.81 73 LEU A N 1
ATOM 582 C CA . LEU A 1 73 ? -7.949 -0.855 8.475 1.00 97.81 73 LEU A CA 1
ATOM 583 C C . LEU A 1 73 ? -8.224 -1.421 7.078 1.00 97.81 73 LEU A C 1
ATOM 585 O O . LEU A 1 73 ? -7.552 -1.045 6.118 1.00 97.81 73 LEU A O 1
ATOM 589 N N . ALA A 1 74 ? -9.225 -2.296 6.950 1.00 95.56 74 ALA A N 1
ATOM 590 C CA . ALA A 1 74 ? -9.515 -2.968 5.690 1.00 95.56 74 ALA A CA 1
ATOM 591 C C . ALA A 1 74 ? -9.863 -1.972 4.579 1.00 95.56 74 ALA A C 1
ATOM 593 O O . ALA A 1 74 ? -9.287 -2.049 3.500 1.00 95.56 74 ALA A O 1
ATOM 594 N N . TYR A 1 75 ? -10.733 -0.992 4.830 1.00 92.69 75 TYR A N 1
ATOM 595 C CA . TYR A 1 75 ? -11.095 -0.002 3.812 1.00 92.69 75 TYR A CA 1
ATOM 596 C C . TYR A 1 75 ? -9.954 0.967 3.486 1.00 92.69 75 TYR A C 1
ATOM 598 O O . TYR A 1 75 ? -9.823 1.365 2.329 1.00 92.69 75 TYR A O 1
ATOM 606 N N . ALA A 1 76 ? -9.098 1.303 4.457 1.00 94.56 76 ALA A N 1
ATOM 607 C CA . ALA A 1 76 ? -7.931 2.146 4.207 1.00 94.56 76 ALA A CA 1
ATOM 608 C C . ALA A 1 76 ? -6.883 1.472 3.300 1.00 94.56 76 ALA A C 1
ATOM 610 O O . ALA A 1 76 ? -6.143 2.182 2.623 1.00 94.56 76 ALA A O 1
ATOM 611 N N . SER A 1 77 ? -6.865 0.134 3.206 1.00 94.25 77 SER A N 1
ATOM 612 C CA . SER A 1 77 ? -5.981 -0.609 2.284 1.00 94.25 77 SER A CA 1
ATOM 613 C C . SER A 1 77 ? -6.264 -0.395 0.793 1.00 94.25 77 SER A C 1
ATOM 615 O O . SER A 1 77 ? -5.491 -0.825 -0.048 1.00 94.25 77 SER A O 1
ATOM 617 N N . ARG A 1 78 ? -7.340 0.305 0.437 1.00 90.12 78 ARG A N 1
ATOM 618 C CA . ARG A 1 78 ? -7.593 0.772 -0.936 1.00 90.12 78 ARG A CA 1
ATOM 619 C C . ARG A 1 78 ? -7.303 2.268 -1.089 1.00 90.12 78 ARG A C 1
ATOM 621 O O . ARG A 1 78 ? -7.147 2.780 -2.188 1.00 90.12 78 ARG A O 1
ATOM 628 N N . ASP A 1 79 ? -7.250 3.024 0.004 1.00 90.94 79 ASP A N 1
ATOM 629 C CA . ASP A 1 79 ? -7.211 4.484 -0.080 1.00 90.94 79 ASP A CA 1
ATOM 630 C C . ASP A 1 79 ? -5.869 5.019 -0.625 1.00 90.94 79 ASP A C 1
ATOM 632 O O . ASP A 1 79 ? -5.827 6.159 -1.095 1.00 90.94 79 ASP A O 1
ATOM 636 N N . ILE A 1 80 ? -4.800 4.213 -0.674 1.00 90.88 80 ILE A N 1
ATOM 637 C CA . ILE A 1 80 ? -3.588 4.568 -1.435 1.00 90.88 80 ILE A CA 1
ATOM 638 C C . ILE A 1 80 ? -3.924 4.828 -2.905 1.00 90.88 80 ILE A C 1
ATOM 640 O O . ILE A 1 80 ? -3.587 5.907 -3.392 1.00 90.88 80 ILE A O 1
ATOM 644 N N . ASP A 1 81 ? -4.666 3.934 -3.566 1.00 88.44 81 ASP A N 1
ATOM 645 C CA . ASP A 1 81 ? -5.088 4.106 -4.965 1.00 88.44 81 ASP A CA 1
ATOM 646 C C . ASP A 1 81 ? -5.902 5.382 -5.178 1.00 88.44 81 ASP A C 1
ATOM 648 O O . ASP A 1 81 ? -6.022 5.882 -6.290 1.00 88.44 81 ASP A O 1
ATOM 652 N N . LEU A 1 82 ? -6.500 5.935 -4.121 1.00 88.62 82 LEU A N 1
ATOM 653 C CA . LEU A 1 82 ? -7.317 7.139 -4.217 1.00 88.62 82 LEU A CA 1
ATOM 654 C C . LEU A 1 82 ? -6.503 8.413 -4.034 1.00 88.62 82 LEU A C 1
ATOM 656 O O . LEU A 1 82 ? -6.739 9.407 -4.727 1.00 88.62 82 LEU A O 1
ATOM 660 N N . TYR A 1 83 ? -5.618 8.414 -3.043 1.00 91.69 83 TYR A N 1
ATOM 661 C CA . TYR A 1 83 ? -4.938 9.615 -2.573 1.00 91.69 83 TYR A CA 1
ATOM 662 C C . TYR A 1 83 ? -3.491 9.709 -3.053 1.00 91.69 83 TYR A C 1
ATOM 664 O O . TYR A 1 83 ? -2.975 10.821 -3.120 1.00 91.69 83 TYR A O 1
ATOM 672 N N . TYR A 1 84 ? -2.840 8.592 -3.367 1.00 92.69 84 TYR A N 1
ATOM 673 C CA . TYR A 1 84 ? -1.428 8.498 -3.740 1.00 92.69 84 TYR A CA 1
ATOM 674 C C . TYR A 1 84 ? -1.215 7.687 -5.025 1.00 92.69 84 TYR A C 1
A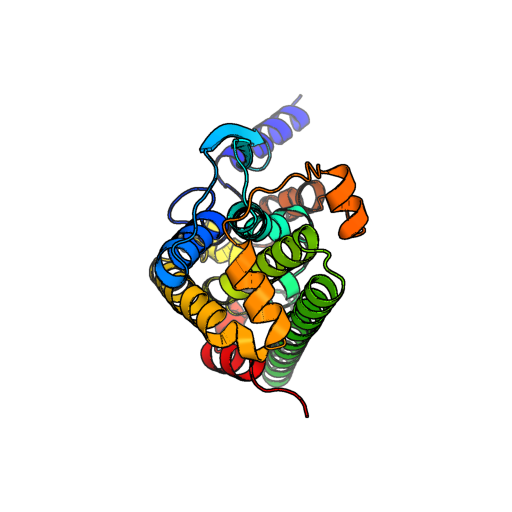TOM 676 O O . TYR A 1 84 ? -0.132 7.154 -5.232 1.00 92.69 84 TYR A O 1
ATOM 684 N N . PHE A 1 85 ? -2.190 7.700 -5.932 1.00 89.75 85 PHE A N 1
ATOM 685 C CA . PHE A 1 85 ? -2.158 6.991 -7.212 1.00 89.75 85 PHE A CA 1
ATOM 686 C C . PHE A 1 85 ? -0.923 7.331 -8.063 1.00 89.75 85 PHE A C 1
ATOM 688 O O . PHE A 1 85 ? -0.381 6.510 -8.795 1.00 89.75 85 PHE A O 1
ATOM 695 N N . SER A 1 86 ? -0.453 8.580 -7.992 1.00 89.00 86 SER A N 1
ATOM 696 C CA . SER A 1 86 ? 0.764 9.016 -8.702 1.00 89.00 86 SER A CA 1
ATOM 697 C C . SER A 1 86 ? 2.075 8.532 -8.067 1.00 89.00 86 SER A C 1
ATOM 699 O O . SER A 1 86 ? 3.153 8.734 -8.633 1.00 89.00 86 SER A O 1
ATOM 701 N N . GLY A 1 87 ? 2.007 7.967 -6.865 1.00 91.44 87 GLY A N 1
ATOM 702 C CA . GLY A 1 87 ? 3.144 7.648 -6.022 1.00 91.44 87 GLY A CA 1
ATOM 703 C C . GLY A 1 87 ? 3.734 6.276 -6.321 1.00 91.44 87 GLY A C 1
ATOM 704 O O . GLY A 1 87 ? 3.278 5.272 -5.797 1.00 91.44 87 GLY A O 1
ATOM 705 N N . VAL A 1 88 ? 4.817 6.227 -7.099 1.00 93.06 88 VAL A N 1
ATOM 706 C CA . VAL A 1 88 ? 5.458 4.946 -7.465 1.00 93.06 88 VAL A CA 1
ATOM 707 C C . VAL A 1 88 ? 5.951 4.148 -6.252 1.00 93.06 88 VAL A C 1
ATOM 709 O O . VAL A 1 88 ? 5.859 2.926 -6.233 1.00 93.06 88 VAL A O 1
ATOM 712 N N . VAL A 1 89 ? 6.428 4.824 -5.202 1.00 95.75 89 VAL A N 1
ATOM 713 C CA . VAL A 1 89 ? 6.900 4.152 -3.983 1.00 95.75 89 VAL A CA 1
ATOM 714 C C . VAL A 1 89 ? 5.728 3.519 -3.230 1.00 95.75 89 VAL A C 1
ATOM 716 O O . VAL A 1 89 ? 5.835 2.396 -2.759 1.00 95.75 89 VAL A O 1
ATOM 719 N N . GLN A 1 90 ? 4.585 4.199 -3.168 1.00 95.25 90 GLN A N 1
ATOM 720 C CA . GLN A 1 90 ? 3.377 3.700 -2.513 1.00 95.25 90 GLN A CA 1
ATOM 721 C C . GLN A 1 90 ? 2.799 2.457 -3.205 1.00 95.25 90 GLN A C 1
ATOM 723 O O . GLN A 1 90 ? 2.106 1.686 -2.551 1.00 95.25 90 GLN A O 1
ATOM 728 N N . HIS A 1 91 ? 3.147 2.236 -4.472 1.00 95.00 91 HIS A N 1
ATOM 729 C CA . HIS A 1 91 ? 2.702 1.101 -5.277 1.00 95.00 91 HIS A CA 1
ATOM 730 C C . HIS A 1 91 ? 3.805 0.063 -5.541 1.00 95.00 91 HIS A C 1
ATOM 732 O O . HIS A 1 91 ? 3.667 -0.765 -6.433 1.00 95.00 91 HIS A O 1
ATOM 738 N N . ALA A 1 92 ? 4.931 0.090 -4.812 1.00 96.25 92 ALA A N 1
ATOM 739 C CA . ALA A 1 92 ? 6.052 -0.841 -5.023 1.00 96.25 92 ALA A CA 1
ATOM 740 C C . ALA A 1 92 ? 6.572 -0.871 -6.482 1.00 96.25 92 ALA A C 1
ATOM 742 O O . ALA A 1 92 ? 6.882 -1.927 -7.043 1.00 96.25 92 ALA A O 1
ATOM 743 N N . GLN A 1 93 ? 6.658 0.308 -7.102 1.00 96.00 93 GLN A N 1
ATOM 744 C CA . GLN A 1 93 ? 7.072 0.511 -8.488 1.00 96.00 93 GLN A CA 1
ATOM 745 C C . GLN A 1 93 ? 8.406 1.260 -8.596 1.00 96.00 93 GLN A C 1
ATOM 747 O O . GLN A 1 93 ? 8.810 2.026 -7.717 1.00 96.00 93 GLN A O 1
ATOM 752 N N . THR A 1 94 ? 9.070 1.089 -9.739 1.00 96.31 94 THR A N 1
ATOM 753 C CA . THR A 1 94 ? 10.229 1.901 -10.135 1.00 96.31 94 THR A CA 1
ATOM 754 C C . THR A 1 94 ? 9.758 3.131 -10.913 1.00 96.31 94 THR A C 1
ATOM 756 O O . THR A 1 94 ? 8.830 3.060 -11.721 1.00 96.31 94 THR A O 1
ATOM 759 N N . ALA A 1 95 ? 10.413 4.274 -10.693 1.00 93.06 95 ALA A N 1
ATOM 760 C CA . ALA A 1 95 ? 10.129 5.500 -11.436 1.00 93.06 95 ALA A CA 1
ATOM 761 C C . ALA A 1 95 ? 10.287 5.299 -12.962 1.00 93.06 95 ALA A C 1
ATOM 763 O O . ALA A 1 95 ? 11.167 4.548 -13.398 1.00 93.06 95 ALA A O 1
ATOM 764 N N . PRO A 1 96 ? 9.479 5.989 -13.788 1.00 91.06 96 PRO A N 1
ATOM 765 C CA . PRO A 1 96 ? 9.546 5.849 -15.237 1.00 91.06 96 PRO A CA 1
ATOM 766 C C . PRO A 1 96 ? 10.890 6.338 -15.795 1.00 91.06 96 PRO A C 1
ATOM 768 O O . PRO A 1 96 ? 11.532 7.242 -15.254 1.00 91.06 96 PRO A O 1
ATOM 771 N N . TYR A 1 97 ? 11.298 5.760 -16.923 1.00 92.44 97 TYR A N 1
ATOM 772 C CA . TYR A 1 97 ? 12.494 6.146 -17.671 1.00 92.44 97 TYR A CA 1
ATOM 773 C C . TYR A 1 97 ? 12.185 6.281 -19.168 1.00 92.44 97 TYR A C 1
ATOM 775 O O . TYR A 1 97 ? 11.152 5.818 -19.650 1.00 92.44 97 TYR A O 1
ATOM 783 N N . ASP A 1 98 ? 13.074 6.935 -19.923 1.00 94.06 98 ASP A N 1
ATOM 784 C CA . ASP A 1 98 ? 12.863 7.151 -21.357 1.00 94.06 98 ASP A CA 1
ATOM 785 C C . ASP A 1 98 ? 13.028 5.838 -22.130 1.00 94.06 98 ASP A C 1
ATOM 787 O O . ASP A 1 98 ? 14.138 5.367 -22.366 1.00 94.06 98 ASP A O 1
ATOM 791 N N . ILE A 1 99 ? 11.914 5.266 -22.578 1.00 93.25 99 ILE A N 1
ATOM 792 C CA . ILE A 1 99 ? 11.877 4.001 -23.323 1.00 93.25 99 ILE A CA 1
ATOM 793 C C . ILE A 1 99 ? 12.595 4.049 -24.686 1.00 93.25 99 ILE A C 1
ATOM 795 O O . ILE A 1 99 ? 12.756 3.012 -25.329 1.00 93.25 99 ILE A O 1
ATOM 799 N N . ASN A 1 100 ? 12.969 5.237 -25.177 1.00 94.31 100 ASN A N 1
ATOM 800 C CA . ASN A 1 100 ? 13.733 5.398 -26.417 1.00 94.31 100 ASN A CA 1
ATOM 801 C C . ASN A 1 100 ? 15.240 5.512 -26.175 1.00 94.31 100 ASN A C 1
ATOM 803 O O . ASN A 1 100 ? 16.005 5.524 -27.141 1.00 94.31 100 ASN A O 1
ATOM 807 N N . LYS A 1 101 ? 15.669 5.593 -24.914 1.00 95.75 101 LYS A N 1
ATOM 808 C CA . LYS A 1 101 ? 17.074 5.678 -24.539 1.00 95.75 101 LYS A CA 1
ATOM 809 C C . LYS A 1 101 ? 17.633 4.296 -24.206 1.00 95.75 101 LYS A C 1
ATOM 811 O O . LYS A 1 101 ? 16.985 3.470 -23.569 1.00 95.75 101 LYS A O 1
ATOM 816 N N . GLU A 1 102 ? 18.877 4.073 -24.613 1.00 96.69 102 GLU A N 1
ATOM 817 C CA . GLU A 1 102 ? 19.666 2.922 -24.182 1.00 96.69 102 GLU A CA 1
ATOM 818 C C . GLU A 1 102 ? 20.257 3.171 -22.788 1.00 96.69 102 GLU A C 1
ATOM 820 O O . GLU A 1 102 ? 20.874 4.212 -22.534 1.00 96.69 102 GLU A O 1
ATOM 825 N N . TYR A 1 103 ? 20.091 2.204 -21.889 1.00 96.81 103 TYR A N 1
ATOM 826 C CA . TYR A 1 103 ? 20.652 2.227 -20.540 1.00 96.81 103 TYR A CA 1
ATOM 827 C C . TYR A 1 103 ? 21.674 1.103 -20.377 1.00 96.81 103 TYR A C 1
ATOM 829 O O . TYR A 1 103 ? 21.460 -0.013 -20.847 1.00 96.81 103 TYR A O 1
ATOM 837 N N . SER A 1 104 ? 22.784 1.396 -19.694 1.00 97.12 104 SER A N 1
ATOM 838 C CA . SER A 1 104 ? 23.743 0.360 -19.310 1.00 97.12 104 SER A CA 1
ATOM 839 C C . SER A 1 104 ? 23.180 -0.496 -18.174 1.00 97.12 104 SER A C 1
ATOM 841 O O . SER A 1 104 ? 22.342 -0.039 -17.386 1.00 97.12 104 SER A O 1
ATOM 843 N N . LYS A 1 105 ? 23.681 -1.727 -18.048 1.00 96.00 105 LYS A N 1
ATOM 844 C CA . LYS A 1 105 ? 23.275 -2.653 -16.985 1.00 96.00 105 LYS A CA 1
ATOM 845 C C . LYS A 1 105 ? 23.521 -2.065 -15.593 1.00 96.00 105 LYS A C 1
ATOM 847 O O . LYS A 1 105 ? 22.672 -2.180 -14.716 1.00 96.00 105 LYS A O 1
ATOM 852 N N . GLU A 1 106 ? 24.640 -1.372 -15.401 1.00 96.88 106 GLU A N 1
ATOM 853 C CA . GLU A 1 106 ? 24.997 -0.722 -14.136 1.00 96.88 106 GLU A CA 1
ATOM 854 C C . GLU A 1 106 ? 23.981 0.362 -13.767 1.00 96.88 106 GLU A C 1
ATOM 856 O O . GLU A 1 106 ? 23.595 0.489 -12.604 1.00 96.88 106 GLU A O 1
ATOM 861 N N . LYS A 1 107 ? 23.502 1.129 -14.757 1.00 96.94 107 LYS A N 1
ATOM 862 C CA . LYS A 1 107 ? 22.488 2.160 -14.527 1.00 96.94 107 LYS A CA 1
ATOM 863 C C . LYS A 1 107 ? 21.141 1.548 -14.136 1.00 96.94 107 LYS A C 1
ATOM 865 O O . LYS A 1 107 ? 20.501 2.080 -13.232 1.00 96.94 107 LYS A O 1
ATOM 870 N N . LEU A 1 108 ? 20.740 0.446 -14.769 1.00 96.94 108 LEU A N 1
ATOM 871 C CA . LEU A 1 108 ? 19.502 -0.275 -14.446 1.00 96.94 108 LEU A CA 1
ATOM 872 C C . LEU A 1 108 ? 19.553 -0.880 -13.038 1.00 96.94 108 LEU A C 1
ATOM 874 O O . LEU A 1 108 ? 18.628 -0.681 -12.254 1.00 96.94 108 LEU A O 1
ATOM 878 N N . ILE A 1 109 ? 20.669 -1.522 -12.674 1.00 96.00 109 ILE A N 1
ATOM 879 C CA . ILE A 1 109 ? 20.889 -2.051 -11.318 1.00 96.00 109 ILE A CA 1
ATOM 880 C C . ILE A 1 109 ? 20.826 -0.923 -10.284 1.00 96.00 109 ILE A C 1
ATOM 882 O O . ILE A 1 109 ? 20.172 -1.069 -9.254 1.00 96.00 109 ILE A O 1
ATOM 886 N N . LYS A 1 110 ? 21.457 0.223 -10.565 1.00 96.75 110 LYS A N 1
ATOM 887 C CA . LYS A 1 110 ? 21.396 1.388 -9.677 1.00 96.75 110 LYS A CA 1
ATOM 888 C C . LYS A 1 110 ? 19.958 1.882 -9.485 1.00 96.75 110 LYS A C 1
ATOM 890 O O . LYS A 1 110 ? 19.553 2.091 -8.350 1.00 96.75 110 LYS A O 1
ATOM 895 N N . MET A 1 111 ? 19.184 2.018 -10.563 1.00 96.88 111 MET A N 1
ATOM 896 C CA . MET A 1 111 ? 17.776 2.439 -10.490 1.00 96.88 111 MET A CA 1
ATOM 897 C C . MET A 1 111 ? 16.916 1.461 -9.684 1.00 96.88 111 MET A C 1
ATOM 899 O O . MET A 1 111 ? 16.099 1.894 -8.869 1.00 96.88 111 MET A O 1
ATOM 903 N N . LYS A 1 112 ? 17.125 0.153 -9.879 1.00 97.25 112 LYS A N 1
ATOM 904 C CA . LYS A 1 112 ? 16.466 -0.893 -9.094 1.00 97.25 112 LYS A CA 1
ATOM 905 C C . LYS A 1 112 ? 16.771 -0.737 -7.605 1.00 97.25 112 LYS A C 1
ATOM 907 O O . LYS A 1 112 ? 15.851 -0.627 -6.804 1.00 97.25 112 LYS A O 1
ATOM 912 N N . ASN A 1 113 ? 18.052 -0.675 -7.246 1.00 97.12 113 ASN A N 1
ATOM 913 C CA . ASN A 1 113 ? 18.481 -0.608 -5.849 1.00 97.12 113 ASN A CA 1
ATOM 914 C C . ASN A 1 113 ? 18.018 0.687 -5.163 1.00 97.12 113 ASN A C 1
ATOM 916 O O . ASN A 1 113 ? 17.582 0.645 -4.017 1.00 97.12 113 ASN A O 1
ATOM 920 N N . GLU A 1 114 ? 18.059 1.825 -5.866 1.00 97.19 114 GLU A N 1
ATOM 921 C CA . GLU A 1 114 ? 17.514 3.097 -5.369 1.00 97.19 114 GLU A CA 1
ATOM 922 C C . GLU A 1 114 ? 16.005 2.991 -5.103 1.00 97.19 114 GLU A C 1
ATOM 924 O O . GLU A 1 114 ? 15.526 3.455 -4.070 1.00 97.19 114 GLU A O 1
ATOM 929 N N . SER A 1 115 ? 15.252 2.343 -5.995 1.00 97.69 115 SER A N 1
ATOM 930 C CA . SER A 1 115 ? 13.798 2.201 -5.843 1.00 97.69 115 SER A CA 1
ATOM 931 C C . SER A 1 115 ? 13.425 1.245 -4.708 1.00 97.69 115 SER A C 1
ATOM 933 O O . SER A 1 115 ? 12.560 1.584 -3.903 1.00 97.69 115 SER A O 1
ATOM 935 N N . ILE A 1 116 ? 14.133 0.117 -4.575 1.00 98.12 116 ILE A N 1
ATOM 936 C CA . ILE A 1 116 ? 13.984 -0.805 -3.438 1.00 98.12 116 ILE A CA 1
ATOM 937 C C . ILE A 1 116 ? 14.300 -0.086 -2.123 1.00 98.12 116 ILE A C 1
ATOM 939 O O . ILE A 1 116 ? 13.516 -0.161 -1.182 1.00 98.12 116 ILE A O 1
ATOM 943 N N . SER A 1 117 ? 15.413 0.652 -2.057 1.00 97.50 117 SER A N 1
ATOM 944 C CA . SER A 1 117 ? 15.806 1.385 -0.848 1.00 97.50 117 SER A CA 1
ATOM 945 C C . SER A 1 117 ? 14.759 2.427 -0.444 1.00 97.50 117 SER A C 1
ATOM 947 O O . SER A 1 117 ? 14.376 2.485 0.723 1.00 97.50 117 SER A O 1
ATOM 949 N N . ASN A 1 118 ? 14.230 3.191 -1.405 1.00 97.75 118 ASN A N 1
ATOM 950 C CA . ASN A 1 118 ? 13.157 4.154 -1.152 1.00 97.75 118 ASN A CA 1
ATOM 951 C C . ASN A 1 118 ? 11.869 3.477 -0.662 1.00 97.75 118 ASN A C 1
ATOM 953 O O . ASN A 1 118 ? 11.201 4.004 0.226 1.00 97.75 118 ASN A O 1
ATOM 957 N N . TYR A 1 119 ? 11.524 2.318 -1.226 1.00 98.31 119 TYR A N 1
ATOM 958 C CA . TYR A 1 119 ? 10.357 1.534 -0.830 1.00 98.31 119 TYR A CA 1
ATOM 959 C C . TYR A 1 119 ? 10.473 0.984 0.593 1.00 98.31 119 TYR A C 1
ATOM 961 O O . TYR A 1 119 ? 9.575 1.196 1.407 1.00 98.31 119 TYR A O 1
ATOM 969 N N . VAL A 1 120 ? 11.604 0.360 0.929 1.00 97.94 120 VAL A N 1
ATOM 970 C CA . VAL A 1 120 ? 11.876 -0.140 2.285 1.00 97.94 120 VAL A CA 1
ATOM 971 C C . VAL A 1 120 ? 11.830 1.006 3.299 1.00 97.94 120 VAL A C 1
ATOM 973 O O . VAL A 1 120 ? 11.112 0.918 4.296 1.00 97.94 120 VAL A O 1
ATOM 976 N N . ALA A 1 121 ? 12.511 2.119 3.005 1.00 97.25 121 ALA A N 1
ATOM 977 C CA . ALA A 1 121 ? 12.516 3.295 3.872 1.00 97.25 121 ALA A CA 1
ATOM 978 C C . ALA A 1 121 ? 11.109 3.888 4.060 1.00 97.25 121 ALA A C 1
ATOM 980 O O . ALA A 1 121 ? 10.769 4.326 5.161 1.00 97.25 121 ALA A O 1
ATOM 981 N N . TYR A 1 122 ? 10.281 3.887 3.010 1.00 97.19 122 TYR A N 1
ATOM 982 C CA . TYR A 1 122 ? 8.886 4.313 3.088 1.00 97.19 122 TYR A CA 1
ATOM 983 C C . TYR A 1 122 ? 8.083 3.427 4.047 1.00 97.19 122 TYR A C 1
ATOM 985 O O . TYR A 1 122 ? 7.519 3.956 5.004 1.00 97.19 122 TYR A O 1
ATOM 993 N N . ILE A 1 123 ? 8.090 2.101 3.860 1.00 97.88 123 ILE A N 1
ATOM 994 C CA . ILE A 1 123 ? 7.352 1.169 4.728 1.00 97.88 123 ILE A CA 1
ATOM 995 C C . ILE A 1 123 ? 7.779 1.337 6.191 1.00 97.88 123 ILE A C 1
ATOM 997 O O . ILE A 1 123 ? 6.929 1.508 7.063 1.00 97.88 123 ILE A O 1
ATOM 1001 N N . GLN A 1 124 ? 9.084 1.361 6.468 1.00 96.69 124 GLN A N 1
ATOM 1002 C CA . GLN A 1 124 ? 9.611 1.518 7.829 1.00 96.69 124 GLN A CA 1
ATOM 1003 C C . GLN A 1 124 ? 9.220 2.868 8.451 1.00 96.69 124 GLN A C 1
ATOM 1005 O O . GLN A 1 124 ? 8.804 2.930 9.610 1.00 96.69 124 GLN A O 1
ATOM 1010 N N . THR A 1 125 ? 9.295 3.953 7.675 1.00 96.69 125 THR A N 1
ATOM 1011 C CA . THR A 1 125 ? 8.909 5.294 8.135 1.00 96.69 125 THR A CA 1
ATOM 1012 C C . THR A 1 125 ? 7.418 5.379 8.446 1.00 96.69 125 THR A C 1
ATOM 1014 O O . THR A 1 125 ? 7.035 5.946 9.469 1.00 96.69 125 THR A O 1
ATOM 1017 N N . GLU A 1 126 ? 6.561 4.833 7.585 1.00 97.56 126 GLU A N 1
ATOM 1018 C CA . GLU A 1 126 ? 5.119 4.847 7.822 1.00 97.56 126 GLU A CA 1
ATOM 1019 C C . GLU A 1 126 ? 4.726 3.920 8.979 1.00 97.56 126 GLU A C 1
ATOM 1021 O O . GLU A 1 126 ? 3.903 4.309 9.805 1.00 97.56 126 GLU A O 1
ATOM 1026 N N . MET A 1 127 ? 5.363 2.755 9.128 1.00 97.88 127 MET A N 1
ATOM 1027 C CA . MET A 1 127 ? 5.131 1.876 10.280 1.00 97.88 127 MET A CA 1
ATOM 1028 C C . MET A 1 127 ? 5.516 2.532 11.609 1.00 97.88 127 MET A C 1
ATOM 1030 O O . MET A 1 127 ? 4.797 2.374 12.595 1.00 97.88 127 MET A O 1
ATOM 1034 N N . LYS A 1 128 ? 6.578 3.346 11.637 1.00 97.19 128 LYS A N 1
ATOM 1035 C CA . LYS A 1 128 ? 6.896 4.166 12.814 1.00 97.19 128 LYS A CA 1
ATOM 1036 C C . LYS A 1 128 ? 5.776 5.159 13.139 1.00 97.19 128 LYS A C 1
ATOM 1038 O O . LYS A 1 128 ? 5.398 5.299 14.297 1.00 97.19 128 LYS A O 1
ATOM 1043 N N . LYS A 1 129 ? 5.192 5.813 12.128 1.00 97.69 129 LYS A N 1
ATOM 1044 C CA . LYS A 1 129 ? 4.040 6.708 12.343 1.00 97.69 129 LYS A CA 1
ATOM 1045 C C . LYS A 1 129 ? 2.820 5.952 12.863 1.00 97.69 129 LYS A C 1
ATOM 1047 O O . LYS A 1 129 ? 2.086 6.502 13.678 1.00 97.69 129 LYS A O 1
ATOM 1052 N N . VAL A 1 130 ? 2.595 4.719 12.404 1.00 98.56 130 VAL A N 1
ATOM 1053 C CA . VAL A 1 130 ? 1.533 3.855 12.941 1.00 98.56 130 VAL A CA 1
ATOM 1054 C C . VAL A 1 130 ? 1.752 3.635 14.438 1.00 98.56 130 VAL A C 1
ATOM 1056 O O . VAL A 1 130 ? 0.826 3.871 15.216 1.00 98.56 130 VAL A O 1
ATOM 1059 N N . ASP A 1 131 ? 2.962 3.255 14.857 1.00 98.25 131 ASP A N 1
ATOM 1060 C CA . ASP A 1 131 ? 3.279 3.052 16.277 1.00 98.25 131 ASP A CA 1
ATOM 1061 C C . ASP A 1 131 ? 3.077 4.335 17.101 1.00 98.25 131 ASP A C 1
ATOM 1063 O O . ASP A 1 131 ? 2.390 4.303 18.125 1.00 98.25 131 ASP A O 1
ATOM 1067 N N . ASP A 1 132 ? 3.545 5.484 16.601 1.00 98.38 132 ASP A N 1
ATOM 1068 C CA . ASP A 1 132 ? 3.355 6.794 17.242 1.00 98.38 132 ASP A CA 1
ATOM 1069 C C . ASP A 1 132 ? 1.861 7.149 17.423 1.00 98.38 132 ASP A C 1
ATOM 1071 O O . ASP A 1 132 ? 1.467 7.749 18.428 1.00 98.38 132 ASP A O 1
ATOM 1075 N N . LEU A 1 133 ? 1.005 6.812 16.450 1.00 98.56 133 LEU A N 1
ATOM 1076 C CA . LEU A 1 133 ? -0.442 7.060 16.518 1.00 98.56 133 LEU A CA 1
ATOM 1077 C C . LEU A 1 133 ? -1.109 6.168 17.568 1.00 98.56 133 LEU A C 1
ATOM 1079 O O . LEU A 1 133 ? -1.912 6.653 18.374 1.00 98.56 133 LEU A O 1
ATOM 1083 N N . PHE A 1 134 ? -0.741 4.884 17.620 1.00 98.44 134 PHE A N 1
ATOM 1084 C CA . PHE A 1 134 ? -1.203 3.992 18.682 1.00 98.44 134 PHE A CA 1
ATOM 1085 C C . PHE A 1 134 ? -0.711 4.453 20.054 1.00 98.44 134 PHE A C 1
ATOM 1087 O O . PHE A 1 134 ? -1.482 4.412 21.019 1.00 98.44 134 PHE A O 1
ATOM 1094 N N . GLU A 1 135 ? 0.529 4.935 20.165 1.00 98.06 135 GLU A N 1
ATOM 1095 C CA . GLU A 1 135 ? 1.091 5.448 21.414 1.00 98.06 135 GLU A CA 1
ATOM 1096 C C . GLU A 1 135 ? 0.253 6.608 21.965 1.00 98.06 135 GLU A C 1
ATOM 1098 O O . GLU A 1 135 ? -0.172 6.548 23.125 1.00 98.06 135 GLU A O 1
ATOM 1103 N N . LYS A 1 136 ? -0.079 7.578 21.102 1.00 98.06 136 LYS A N 1
ATOM 1104 C CA . LYS A 1 136 ? -0.914 8.756 21.406 1.00 98.06 136 LYS A CA 1
ATOM 1105 C C . LYS A 1 136 ? -2.389 8.437 21.661 1.00 98.06 136 LYS A C 1
ATOM 1107 O O . LYS A 1 136 ? -3.130 9.313 22.097 1.00 98.06 136 LYS A O 1
ATOM 1112 N N . GLY A 1 137 ? -2.824 7.202 21.407 1.00 96.88 137 GLY A N 1
ATOM 1113 C CA . GLY A 1 137 ? -4.226 6.801 21.530 1.00 96.88 137 GLY A CA 1
ATOM 1114 C C . GLY A 1 137 ? -5.104 7.275 20.369 1.00 96.88 137 GLY A C 1
ATOM 1115 O O . GLY A 1 137 ? -6.325 7.212 20.470 1.00 96.88 137 GLY A O 1
ATOM 1116 N N . GLU A 1 138 ? -4.509 7.710 19.255 1.00 97.50 138 GLU A N 1
ATOM 1117 C CA . GLU A 1 138 ? -5.220 8.084 18.029 1.00 97.50 138 GLU A CA 1
ATOM 1118 C C . GLU A 1 138 ? -5.604 6.828 17.233 1.00 97.50 138 GLU A C 1
ATOM 1120 O O . GLU A 1 138 ? -5.159 6.620 16.104 1.00 97.50 138 GLU A O 1
ATOM 1125 N N . LEU A 1 139 ? -6.419 5.959 17.844 1.00 97.56 139 LEU A N 1
ATOM 1126 C CA . LEU A 1 139 ? -6.696 4.612 17.338 1.00 97.56 139 LEU A CA 1
ATOM 1127 C C . LEU A 1 139 ? -7.184 4.630 15.891 1.00 97.56 139 LEU A C 1
ATOM 1129 O O . LEU A 1 139 ? -6.599 3.939 15.063 1.00 97.56 139 LEU A O 1
ATOM 1133 N N . TYR A 1 140 ? -8.182 5.457 15.556 1.00 98.00 140 TYR A N 1
ATOM 1134 C CA . TYR A 1 140 ? -8.702 5.535 14.187 1.00 98.00 140 TYR A CA 1
ATOM 1135 C C . TYR A 1 140 ? -7.586 5.751 13.168 1.00 98.00 140 TYR A C 1
ATOM 1137 O O . TYR A 1 140 ? -7.487 5.014 12.188 1.00 98.00 140 TYR A O 1
ATOM 1145 N N . TRP A 1 141 ? -6.729 6.743 13.409 1.00 98.31 141 TRP A N 1
ATOM 1146 C CA . TRP A 1 141 ? -5.648 7.078 12.494 1.00 98.31 141 TRP A CA 1
ATOM 1147 C C . TRP A 1 141 ? -4.534 6.035 12.512 1.00 98.31 141 TRP A C 1
ATOM 1149 O O . TRP A 1 141 ? -3.931 5.805 11.466 1.00 98.31 141 TRP A O 1
ATOM 1159 N N . GLY A 1 142 ? -4.305 5.355 13.639 1.00 98.44 142 GLY A N 1
ATOM 1160 C CA . GLY A 1 142 ? -3.419 4.194 13.727 1.00 98.44 142 GLY A CA 1
ATOM 1161 C C . GLY A 1 142 ? -3.867 3.051 12.811 1.00 98.44 142 GLY A C 1
ATOM 1162 O O . GLY A 1 142 ? -3.095 2.611 11.961 1.00 98.44 142 GLY A O 1
ATOM 1163 N N . TYR A 1 143 ? -5.132 2.622 12.903 1.00 98.62 143 TYR A N 1
ATOM 1164 C CA . TYR A 1 143 ? -5.693 1.592 12.012 1.00 98.62 143 TYR A CA 1
ATOM 1165 C C . TYR A 1 143 ? -5.755 2.047 10.555 1.00 98.62 143 TYR A C 1
ATOM 1167 O O . TYR A 1 143 ? -5.423 1.272 9.662 1.00 98.62 143 TYR A O 1
ATOM 1175 N N . TYR A 1 144 ? -6.149 3.298 10.311 1.00 98.25 144 TYR A N 1
ATOM 1176 C CA . TYR A 1 144 ? -6.208 3.864 8.965 1.00 98.25 144 TYR A CA 1
ATOM 1177 C C . TYR A 1 144 ? -4.820 3.866 8.311 1.00 98.25 144 TYR A C 1
ATOM 1179 O O . TYR A 1 144 ? -4.659 3.393 7.191 1.00 98.25 144 TYR A O 1
ATOM 1187 N N . SER A 1 145 ? -3.797 4.339 9.028 1.00 98.44 145 SER A N 1
ATOM 1188 C CA . SER A 1 145 ? -2.419 4.388 8.526 1.00 98.44 145 SER A CA 1
ATOM 1189 C C . SER A 1 145 ? -1.833 2.990 8.346 1.00 98.44 145 SER A C 1
ATOM 1191 O O . SER A 1 145 ? -1.109 2.759 7.386 1.00 98.44 145 SER A O 1
ATOM 1193 N N . LEU A 1 146 ? -2.186 2.034 9.211 1.00 98.69 146 LEU A N 1
ATOM 1194 C CA . LEU A 1 146 ? -1.783 0.638 9.043 1.00 98.69 146 LEU A CA 1
ATOM 1195 C C . LEU A 1 146 ? -2.391 0.018 7.780 1.00 98.69 146 LEU A C 1
ATOM 1197 O O . LEU A 1 146 ? -1.680 -0.644 7.031 1.00 98.69 146 LEU A O 1
ATOM 1201 N N . GLY A 1 147 ? -3.679 0.263 7.516 1.00 97.94 147 GLY A N 1
ATOM 1202 C CA . GLY A 1 147 ? -4.320 -0.151 6.267 1.00 97.94 147 GLY A CA 1
ATOM 1203 C C . GLY A 1 147 ? -3.641 0.478 5.052 1.00 97.94 147 GLY A C 1
ATOM 1204 O O . GLY A 1 147 ? -3.358 -0.215 4.082 1.00 97.94 147 GLY A O 1
ATOM 1205 N N . PHE A 1 148 ? -3.287 1.760 5.154 1.00 94.81 148 PHE A N 1
ATOM 1206 C CA . PHE A 1 148 ? -2.529 2.477 4.133 1.00 94.81 148 PHE A CA 1
ATOM 1207 C C . PHE A 1 148 ? -1.196 1.769 3.828 1.00 94.81 148 PHE A C 1
ATOM 1209 O O . PHE A 1 148 ? -0.967 1.360 2.700 1.00 94.81 148 PHE A O 1
ATOM 1216 N N . VAL A 1 149 ? -0.348 1.508 4.827 1.00 97.62 149 VAL A N 1
ATOM 1217 C CA . VAL A 1 149 ? 0.926 0.785 4.620 1.00 97.62 149 VAL A CA 1
ATOM 1218 C C . VAL A 1 149 ? 0.714 -0.623 4.066 1.00 97.62 149 VAL A C 1
ATOM 1220 O O . VAL A 1 149 ? 1.494 -1.090 3.233 1.00 97.62 149 VAL A O 1
ATOM 1223 N N . LEU A 1 150 ? -0.348 -1.300 4.510 1.00 97.81 150 LEU A N 1
ATOM 1224 C CA . LEU A 1 150 ? -0.662 -2.648 4.063 1.00 97.81 150 LEU A CA 1
ATOM 1225 C C . LEU A 1 150 ? -0.935 -2.709 2.558 1.00 97.81 150 LEU A C 1
ATOM 1227 O O . LEU A 1 150 ? -0.490 -3.661 1.924 1.00 97.81 150 LEU A O 1
ATOM 1231 N N . HIS A 1 151 ? -1.586 -1.696 1.981 1.00 95.69 151 HIS A N 1
ATOM 1232 C CA . HIS A 1 151 ? -1.742 -1.587 0.529 1.00 95.69 151 HIS A CA 1
ATOM 1233 C C . HIS A 1 151 ? -0.387 -1.655 -0.179 1.00 95.69 151 HIS A C 1
ATOM 1235 O O . HIS A 1 151 ? -0.169 -2.514 -1.026 1.00 95.69 151 HIS A O 1
ATOM 1241 N N . SER A 1 152 ? 0.555 -0.792 0.219 1.00 96.06 152 SER A N 1
ATOM 1242 C CA . SER A 1 152 ? 1.882 -0.745 -0.396 1.00 96.06 152 SER A CA 1
ATOM 1243 C C . SER A 1 152 ? 2.613 -2.073 -0.282 1.00 96.06 152 SER A C 1
ATOM 1245 O O . SER A 1 152 ? 3.327 -2.460 -1.204 1.00 96.06 152 SER A O 1
ATOM 1247 N N . PHE A 1 153 ? 2.451 -2.770 0.845 1.00 97.38 153 PHE A N 1
ATOM 1248 C CA . PHE A 1 153 ? 3.003 -4.106 1.038 1.00 97.38 153 PHE A CA 1
ATOM 1249 C C . PHE A 1 153 ? 2.340 -5.142 0.121 1.00 97.38 153 PHE A C 1
ATOM 1251 O O . PHE A 1 153 ? 3.030 -5.982 -0.446 1.00 97.38 153 PHE A O 1
ATOM 1258 N N . GLN A 1 154 ? 1.021 -5.078 -0.059 1.00 95.81 154 GLN A N 1
ATOM 1259 C CA . GLN A 1 154 ? 0.271 -5.958 -0.957 1.00 95.81 154 GLN A CA 1
ATOM 1260 C C . GLN A 1 154 ? 0.691 -5.760 -2.422 1.00 95.81 154 GLN A C 1
ATOM 1262 O O . GLN A 1 154 ? 0.978 -6.742 -3.109 1.00 95.81 154 GLN A O 1
ATOM 1267 N N . ASP A 1 155 ? 0.843 -4.512 -2.866 1.00 94.69 155 ASP A N 1
ATOM 1268 C CA . ASP A 1 155 ? 1.261 -4.150 -4.229 1.00 94.69 155 ASP A CA 1
ATOM 1269 C C . ASP A 1 155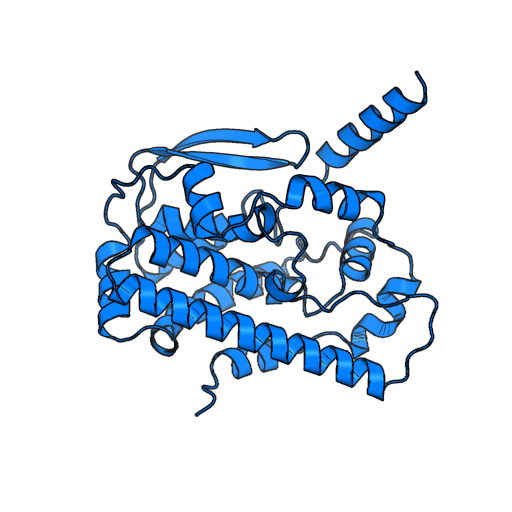 ? 2.630 -4.704 -4.629 1.00 94.69 155 ASP A C 1
ATOM 1271 O O . ASP A 1 155 ? 2.868 -4.996 -5.804 1.00 94.69 155 ASP A O 1
ATOM 1275 N N . LEU A 1 156 ? 3.519 -4.946 -3.659 1.00 96.38 156 LEU A N 1
ATOM 1276 C CA . LEU A 1 156 ? 4.810 -5.591 -3.907 1.00 96.38 156 LEU A CA 1
ATOM 1277 C C . LEU A 1 156 ? 4.661 -6.922 -4.651 1.00 96.38 156 LEU A C 1
ATOM 1279 O O . LEU A 1 156 ? 5.529 -7.260 -5.455 1.00 96.38 156 LEU A O 1
ATOM 1283 N N . PHE A 1 157 ? 3.568 -7.655 -4.415 1.00 94.25 157 PHE A N 1
ATOM 1284 C CA . PHE A 1 157 ? 3.328 -8.983 -4.980 1.00 94.25 157 PHE A CA 1
ATOM 1285 C C . PHE A 1 157 ? 2.692 -8.960 -6.377 1.00 94.25 157 PHE A C 1
ATOM 1287 O O . PHE A 1 157 ? 2.756 -9.983 -7.063 1.00 94.25 157 PHE A O 1
ATOM 1294 N N . ALA A 1 158 ? 2.156 -7.826 -6.839 1.00 91.12 158 ALA A N 1
ATOM 1295 C CA . ALA A 1 158 ? 1.766 -7.620 -8.242 1.00 91.12 158 ALA A CA 1
ATOM 1296 C C . ALA A 1 158 ? 2.868 -6.917 -9.034 1.00 91.12 158 ALA A C 1
ATOM 1298 O O . ALA A 1 158 ? 3.232 -7.347 -10.128 1.00 91.12 158 ALA A O 1
ATOM 1299 N N . HIS A 1 159 ? 3.410 -5.830 -8.486 1.00 94.06 159 HIS A N 1
ATOM 1300 C CA . HIS A 1 159 ? 4.187 -4.881 -9.271 1.00 94.06 159 HIS A CA 1
ATOM 1301 C C . HIS A 1 159 ? 5.664 -5.250 -9.377 1.00 94.06 159 HIS A C 1
ATOM 1303 O O . HIS A 1 159 ? 6.258 -5.078 -10.441 1.00 94.06 159 HIS A O 1
ATOM 1309 N N . HIS A 1 160 ? 6.271 -5.804 -8.323 1.00 93.94 160 HIS A N 1
ATOM 1310 C CA . HIS A 1 160 ? 7.664 -6.283 -8.339 1.00 93.94 160 HIS A CA 1
ATOM 1311 C C . HIS A 1 160 ? 8.637 -5.217 -8.882 1.00 93.94 160 HIS A C 1
ATOM 1313 O O . HIS A 1 160 ? 9.581 -5.540 -9.608 1.00 93.94 160 HIS A O 1
ATOM 1319 N N . GLY A 1 161 ? 8.383 -3.934 -8.610 1.00 95.62 161 GLY A N 1
ATOM 1320 C CA . GLY A 1 161 ? 9.211 -2.842 -9.109 1.00 95.62 161 GLY A CA 1
ATOM 1321 C C . GLY A 1 161 ? 9.012 -2.449 -10.566 1.00 95.62 161 GLY A C 1
ATOM 1322 O O . GLY A 1 161 ? 9.791 -1.638 -11.066 1.00 95.62 161 GLY A O 1
ATOM 1323 N N . MET A 1 162 ? 8.013 -2.984 -11.269 1.00 95.38 162 MET A N 1
ATOM 1324 C CA . MET A 1 162 ? 7.708 -2.563 -12.638 1.00 95.38 162 MET A CA 1
ATOM 1325 C C . MET A 1 162 ? 7.373 -1.068 -12.701 1.00 95.38 162 MET A C 1
ATOM 1327 O O . MET A 1 162 ? 6.907 -0.488 -11.722 1.00 95.38 162 MET A O 1
ATOM 1331 N N . THR A 1 163 ? 7.607 -0.426 -13.846 1.00 95.62 163 THR A N 1
ATOM 1332 C CA . THR A 1 163 ? 7.130 0.949 -14.060 1.00 95.62 163 THR A CA 1
ATOM 1333 C C . THR A 1 163 ? 5.660 0.948 -14.485 1.00 95.62 163 THR A C 1
ATOM 1335 O O . THR A 1 163 ? 5.129 -0.069 -14.941 1.00 95.62 163 THR A O 1
ATOM 1338 N N . ASN A 1 164 ? 5.006 2.109 -14.429 1.00 92.31 164 ASN A N 1
ATOM 1339 C CA . ASN A 1 164 ? 3.640 2.262 -14.935 1.00 92.31 164 ASN A CA 1
ATOM 1340 C C . ASN A 1 164 ? 3.506 1.914 -16.427 1.00 92.31 164 ASN A C 1
ATOM 1342 O O . ASN A 1 164 ? 2.486 1.370 -16.844 1.00 92.31 164 ASN A O 1
ATOM 1346 N N . GLU A 1 165 ? 4.527 2.180 -17.246 1.00 94.06 165 GLU A N 1
ATOM 1347 C CA . GLU A 1 165 ? 4.546 1.796 -18.662 1.00 94.06 165 GLU A CA 1
ATOM 1348 C C . GLU A 1 165 ? 4.581 0.277 -18.852 1.00 94.06 165 GLU A C 1
ATOM 1350 O O . GLU A 1 165 ? 3.918 -0.253 -19.747 1.00 94.06 165 GLU A O 1
ATOM 1355 N N . MET A 1 166 ? 5.326 -0.434 -18.002 1.00 95.12 166 MET A N 1
ATOM 1356 C CA . MET A 1 166 ? 5.358 -1.898 -18.007 1.00 95.12 166 MET A CA 1
ATOM 1357 C C . MET A 1 166 ? 4.015 -2.476 -17.564 1.00 95.12 166 MET A C 1
ATOM 1359 O O . MET A 1 166 ? 3.478 -3.343 -18.253 1.00 95.12 166 MET A O 1
ATOM 1363 N N . HIS A 1 167 ? 3.440 -1.949 -16.478 1.00 92.56 167 HIS A N 1
ATOM 1364 C CA . HIS A 1 167 ? 2.105 -2.335 -16.014 1.00 92.56 167 HIS A CA 1
ATOM 1365 C C . HIS A 1 167 ? 1.062 -2.133 -17.120 1.00 92.56 167 HIS A C 1
ATOM 1367 O O . HIS A 1 167 ? 0.358 -3.066 -17.506 1.00 92.56 167 HIS A O 1
ATOM 1373 N N . SER A 1 168 ? 1.043 -0.944 -17.732 1.00 90.44 168 SER A N 1
ATOM 1374 C CA . SER A 1 168 ? 0.133 -0.618 -18.834 1.00 90.44 168 SER A CA 1
ATOM 1375 C C . SER A 1 168 ? 0.323 -1.544 -20.041 1.00 90.44 168 SER A C 1
ATOM 1377 O O . SER A 1 168 ? -0.659 -1.953 -20.667 1.00 90.44 168 SER A O 1
ATOM 1379 N N . TYR A 1 169 ? 1.571 -1.903 -20.374 1.00 92.81 169 TYR A N 1
ATOM 1380 C CA . TYR A 1 169 ? 1.868 -2.880 -21.421 1.00 92.81 169 TYR A CA 1
ATOM 1381 C C . TYR A 1 169 ? 1.251 -4.246 -21.099 1.00 92.81 169 TYR A C 1
ATOM 1383 O O . TYR A 1 169 ? 0.500 -4.776 -21.921 1.00 92.81 169 TYR A O 1
ATOM 1391 N N . PHE A 1 170 ? 1.529 -4.807 -19.922 1.00 90.88 170 PHE A N 1
ATOM 1392 C CA . PHE A 1 170 ? 1.037 -6.130 -19.537 1.00 90.88 170 PHE A CA 1
ATOM 1393 C C . PHE A 1 170 ? -0.494 -6.177 -19.464 1.00 90.88 170 PHE A C 1
ATOM 1395 O O . PHE A 1 170 ? -1.113 -7.060 -20.066 1.00 90.88 170 PHE A O 1
ATOM 1402 N N . SER A 1 171 ? -1.111 -5.158 -18.865 1.00 87.00 171 SER A N 1
ATOM 1403 C CA . SER A 1 171 ? -2.565 -4.996 -18.789 1.00 87.00 171 SER A CA 1
ATOM 1404 C C . SER A 1 171 ? -3.238 -4.991 -20.165 1.00 87.00 171 SER A C 1
ATOM 1406 O O . SER A 1 171 ? -4.214 -5.707 -20.386 1.00 87.00 171 SER A O 1
ATOM 1408 N N . LYS A 1 172 ? -2.691 -4.257 -21.145 1.00 85.19 172 LYS A N 1
ATOM 1409 C CA . LYS A 1 172 ? -3.258 -4.182 -22.508 1.00 85.19 172 LYS A CA 1
ATOM 1410 C C . LYS A 1 172 ? -2.997 -5.418 -23.371 1.00 85.19 172 LYS A C 1
ATOM 1412 O O . LYS A 1 172 ? -3.650 -5.576 -24.399 1.00 85.19 172 LYS A O 1
ATOM 1417 N N . ASN A 1 173 ? -2.063 -6.282 -22.977 1.00 86.81 173 ASN A N 1
ATOM 1418 C CA . ASN A 1 173 ? -1.726 -7.509 -23.704 1.00 86.81 173 ASN A CA 1
ATOM 1419 C C . ASN A 1 173 ? -2.300 -8.773 -23.033 1.00 86.81 173 ASN A C 1
ATOM 1421 O O . ASN A 1 173 ? -1.884 -9.879 -23.367 1.00 86.81 173 ASN A O 1
ATOM 1425 N N . GLY A 1 174 ? -3.269 -8.623 -22.121 1.00 83.62 174 GLY A N 1
ATOM 1426 C CA . GLY A 1 174 ? -3.990 -9.745 -21.509 1.00 83.62 174 GLY A CA 1
ATOM 1427 C C . GLY A 1 174 ? -3.237 -10.453 -20.380 1.00 83.62 174 GLY A C 1
ATOM 1428 O O . GLY A 1 174 ? -3.646 -11.536 -19.977 1.00 83.62 174 GLY A O 1
ATOM 1429 N N . ALA A 1 175 ? -2.164 -9.849 -19.868 1.00 86.94 175 ALA A N 1
ATOM 1430 C CA . ALA A 1 175 ? -1.354 -10.366 -18.767 1.00 86.94 175 ALA A CA 1
ATOM 1431 C C . ALA A 1 175 ? -1.347 -9.377 -17.591 1.00 86.94 175 ALA A C 1
ATOM 1433 O O . ALA A 1 175 ? -0.286 -9.072 -17.058 1.00 86.94 175 ALA A O 1
ATOM 1434 N N . ASN A 1 176 ? -2.512 -8.811 -17.244 1.00 87.44 176 ASN A N 1
ATOM 1435 C CA . ASN A 1 176 ? -2.616 -7.801 -16.188 1.00 87.44 176 ASN A CA 1
ATOM 1436 C C . ASN A 1 176 ? -1.985 -8.327 -14.878 1.00 87.44 176 ASN A C 1
ATOM 1438 O O . ASN A 1 176 ? -2.499 -9.317 -14.350 1.00 87.44 176 ASN A O 1
ATOM 1442 N N . PRO A 1 177 ? -0.920 -7.682 -14.355 1.00 85.19 177 PRO A N 1
ATOM 1443 C CA . PRO A 1 177 ? -0.266 -8.091 -13.111 1.00 85.19 177 PRO A CA 1
ATOM 1444 C C . PRO A 1 177 ? -1.228 -8.151 -11.923 1.00 85.19 177 PRO A C 1
ATOM 1446 O O . PRO A 1 177 ? -1.073 -8.993 -11.043 1.00 85.19 177 PRO A O 1
ATOM 1449 N N . ASP A 1 178 ? -2.257 -7.305 -11.938 1.00 84.38 178 ASP A N 1
ATOM 1450 C CA . ASP A 1 178 ? -3.273 -7.258 -10.894 1.00 84.38 178 ASP A CA 1
ATOM 1451 C C . ASP A 1 178 ? -4.165 -8.499 -10.890 1.00 84.38 178 ASP A C 1
ATOM 1453 O O . ASP A 1 178 ? -4.720 -8.848 -9.859 1.00 84.38 178 ASP A O 1
ATOM 1457 N N . TYR A 1 179 ? -4.330 -9.185 -12.021 1.00 84.19 179 TYR A N 1
ATOM 1458 C CA . TYR A 1 179 ? -5.240 -10.334 -12.137 1.00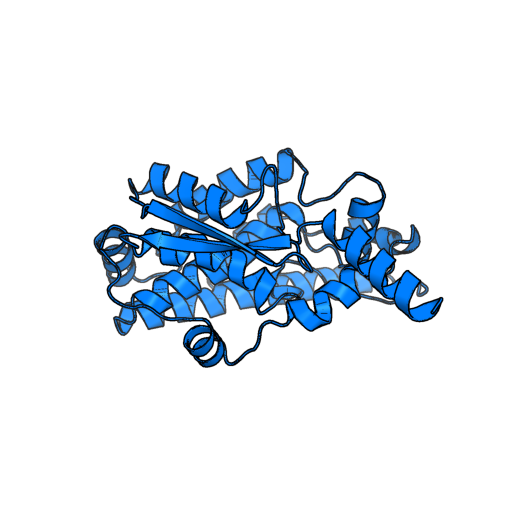 84.19 179 TYR A CA 1
ATOM 1459 C C . TYR A 1 179 ? -4.496 -11.673 -12.145 1.00 84.19 179 TYR A C 1
ATOM 1461 O O . TYR A 1 179 ? -5.102 -12.724 -12.374 1.00 84.19 179 TYR A O 1
ATOM 1469 N N . ASP A 1 180 ? -3.182 -11.656 -11.906 1.00 87.00 180 ASP A N 1
ATOM 1470 C CA . ASP A 1 180 ? -2.390 -12.874 -11.845 1.00 87.00 180 ASP A CA 1
ATOM 1471 C C . ASP A 1 180 ? -2.692 -13.662 -10.563 1.00 87.00 180 ASP A C 1
ATOM 1473 O O . ASP A 1 180 ? -2.498 -13.199 -9.436 1.00 87.00 180 ASP A O 1
ATOM 1477 N N . LYS A 1 181 ? -3.162 -14.900 -10.739 1.00 87.94 181 LYS A N 1
ATOM 1478 C CA . LYS A 1 181 ? -3.575 -15.757 -9.623 1.00 87.94 181 LYS A CA 1
ATOM 1479 C C . LYS A 1 181 ? -2.421 -16.040 -8.657 1.00 87.94 181 LYS A C 1
ATOM 1481 O O . LYS A 1 181 ? -2.637 -16.077 -7.448 1.00 87.94 181 LYS A O 1
ATOM 1486 N N . THR A 1 182 ? -1.208 -16.241 -9.170 1.00 89.38 182 THR A N 1
ATOM 1487 C CA . THR A 1 182 ? -0.039 -16.528 -8.334 1.00 89.38 182 THR A CA 1
ATOM 1488 C C . THR A 1 182 ? 0.353 -15.306 -7.507 1.00 89.38 182 THR A C 1
ATOM 1490 O O . THR A 1 182 ? 0.607 -15.447 -6.311 1.00 89.38 182 THR A O 1
ATOM 1493 N N . SER A 1 183 ? 0.330 -14.107 -8.091 1.00 88.50 183 SER A N 1
ATOM 1494 C CA . SER A 1 183 ? 0.509 -12.841 -7.374 1.00 88.50 183 SER A CA 1
ATOM 1495 C C . SER A 1 183 ? -0.528 -12.647 -6.269 1.00 88.50 183 SER A C 1
ATOM 1497 O O . SER A 1 183 ? -0.158 -12.307 -5.145 1.00 88.50 183 SER A O 1
ATOM 1499 N N . ILE A 1 184 ? -1.804 -12.933 -6.539 1.00 87.69 184 ILE A N 1
ATOM 1500 C CA . ILE A 1 184 ? -2.882 -12.824 -5.545 1.00 87.69 184 ILE A CA 1
ATOM 1501 C C . ILE A 1 184 ? -2.682 -13.825 -4.394 1.00 87.69 184 ILE A C 1
ATOM 1503 O O . ILE A 1 184 ? -2.786 -13.455 -3.221 1.00 87.69 184 ILE A O 1
ATOM 1507 N N . ASP A 1 185 ? -2.366 -15.087 -4.695 1.00 89.56 185 ASP A N 1
ATOM 1508 C CA . ASP A 1 185 ? -2.140 -16.113 -3.670 1.00 89.56 185 ASP A CA 1
ATOM 1509 C C . ASP A 1 185 ? -0.910 -15.780 -2.803 1.00 89.56 185 ASP A C 1
ATOM 1511 O O . ASP A 1 185 ? -0.962 -15.882 -1.57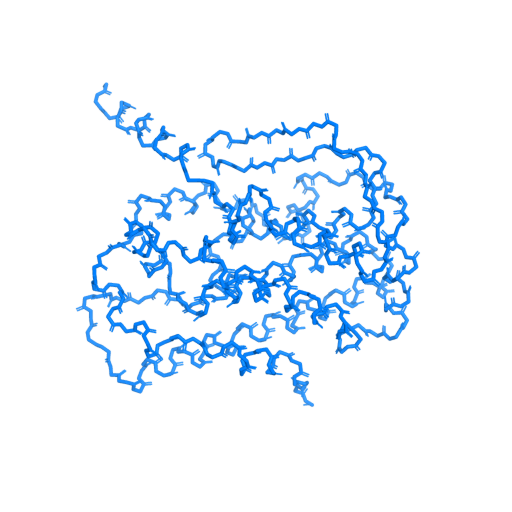1 1.00 89.56 185 ASP A O 1
ATOM 1515 N N . ASN A 1 186 ? 0.162 -15.276 -3.423 1.00 90.25 186 ASN A N 1
ATOM 1516 C CA . ASN A 1 186 ? 1.334 -14.763 -2.714 1.00 90.25 186 ASN A CA 1
ATOM 1517 C C . ASN A 1 186 ? 0.988 -13.551 -1.842 1.00 90.25 186 ASN A C 1
ATOM 1519 O O . ASN A 1 186 ? 1.433 -13.483 -0.695 1.00 90.25 186 ASN A O 1
ATOM 1523 N N . CYS A 1 187 ? 0.172 -12.623 -2.341 1.00 92.38 187 CYS A N 1
ATOM 1524 C CA . CYS A 1 187 ? -0.286 -11.454 -1.597 1.00 92.38 187 CYS A CA 1
ATOM 1525 C C . CYS A 1 187 ? -1.080 -11.855 -0.344 1.00 92.38 187 CYS A C 1
ATOM 1527 O O . CYS A 1 187 ? -0.815 -11.350 0.750 1.00 92.38 187 CYS A O 1
ATOM 1529 N N . ARG A 1 188 ? -1.990 -12.833 -0.451 1.00 91.69 188 ARG A N 1
ATOM 1530 C CA . ARG A 1 188 ? -2.740 -13.383 0.696 1.00 91.69 188 ARG A CA 1
ATOM 1531 C C . ARG A 1 188 ? -1.811 -14.003 1.740 1.00 91.69 188 ARG A C 1
ATOM 1533 O O . ARG A 1 188 ? -1.913 -13.692 2.930 1.00 91.69 188 ARG A O 1
ATOM 1540 N N . ALA A 1 189 ? -0.886 -14.860 1.302 1.00 92.38 189 ALA A N 1
ATOM 1541 C CA . ALA A 1 189 ? 0.071 -15.517 2.189 1.00 92.38 189 ALA A CA 1
ATOM 1542 C C . ALA A 1 189 ? 0.976 -14.501 2.906 1.00 92.38 189 ALA A C 1
ATOM 1544 O O . ALA A 1 189 ? 1.191 -14.599 4.118 1.00 92.38 189 ALA A O 1
ATOM 1545 N N . ASN A 1 190 ? 1.452 -13.486 2.186 1.00 94.94 190 ASN A N 1
ATOM 1546 C CA . ASN A 1 190 ? 2.337 -12.477 2.751 1.00 94.94 190 ASN A CA 1
ATOM 1547 C C . ASN A 1 190 ? 1.597 -11.426 3.585 1.00 94.94 190 ASN A C 1
ATOM 1549 O O . ASN A 1 190 ? 2.147 -10.964 4.576 1.00 94.94 190 ASN A O 1
ATOM 1553 N N . THR A 1 191 ? 0.332 -11.114 3.295 1.00 96.19 191 THR A N 1
ATOM 1554 C CA . THR A 1 191 ? -0.518 -10.304 4.190 1.00 96.19 191 THR A CA 1
ATOM 1555 C C . THR A 1 191 ? -0.645 -10.985 5.558 1.00 96.19 191 THR A C 1
ATOM 1557 O O . THR A 1 191 ? -0.495 -10.347 6.600 1.00 96.19 191 THR A O 1
ATOM 1560 N N . LYS A 1 192 ? -0.837 -12.313 5.583 1.00 96.31 192 LYS A N 1
ATOM 1561 C CA . LYS A 1 192 ? -0.815 -13.099 6.829 1.00 96.31 192 LYS A CA 1
ATOM 1562 C C . LYS A 1 192 ? 0.542 -13.013 7.533 1.00 96.31 192 LYS A C 1
ATOM 1564 O O . LYS A 1 192 ? 0.596 -12.831 8.748 1.00 96.31 192 LYS A O 1
ATOM 1569 N N . TYR A 1 193 ? 1.631 -13.144 6.780 1.00 95.69 193 TYR A N 1
ATOM 1570 C CA . TYR A 1 193 ? 2.987 -13.005 7.311 1.00 95.69 193 TYR A CA 1
ATOM 1571 C C . TYR A 1 193 ? 3.237 -11.619 7.920 1.00 95.69 193 TYR A C 1
ATOM 1573 O O . TYR A 1 193 ? 3.791 -11.533 9.016 1.00 95.69 193 TYR A O 1
ATOM 1581 N N . PHE A 1 194 ? 2.753 -10.561 7.266 1.00 97.19 194 PHE A N 1
ATOM 1582 C CA . PHE A 1 194 ? 2.860 -9.185 7.732 1.00 97.19 194 PHE A CA 1
ATOM 1583 C C . PHE A 1 194 ? 2.224 -9.000 9.108 1.00 97.19 194 PHE A C 1
ATOM 1585 O O . PHE A 1 194 ? 2.887 -8.550 10.041 1.00 97.19 194 PHE A O 1
ATOM 1592 N N . PHE A 1 195 ? 0.973 -9.435 9.272 1.00 97.56 195 PHE A N 1
ATOM 1593 C CA . PHE A 1 195 ? 0.274 -9.336 10.554 1.00 97.56 195 PHE A CA 1
ATOM 1594 C C . PHE A 1 195 ? 0.890 -10.199 11.660 1.00 97.56 195 PHE A C 1
ATOM 1596 O O . PHE A 1 195 ? 0.917 -9.781 12.818 1.00 97.56 195 PHE A O 1
ATOM 1603 N N . ASN A 1 196 ? 1.423 -11.378 11.325 1.00 95.94 196 ASN A N 1
ATOM 1604 C CA . ASN A 1 196 ? 2.122 -12.227 12.294 1.00 95.94 196 ASN A CA 1
ATOM 1605 C C . ASN A 1 196 ? 3.433 -11.616 12.806 1.00 95.94 196 ASN A C 1
ATOM 1607 O O . ASN A 1 196 ? 3.914 -12.041 13.852 1.00 95.94 196 ASN A O 1
ATOM 1611 N N . ARG A 1 197 ? 4.006 -10.652 12.075 1.00 95.62 197 ARG A N 1
ATOM 1612 C CA . ARG A 1 197 ? 5.243 -9.944 12.431 1.00 95.62 197 ARG A CA 1
ATOM 1613 C C . ARG A 1 197 ? 5.020 -8.475 12.764 1.00 95.62 197 ARG A C 1
ATOM 1615 O O . ARG A 1 197 ? 5.957 -7.680 12.719 1.00 95.62 197 ARG A O 1
ATOM 1622 N N . LEU A 1 198 ? 3.786 -8.094 13.084 1.00 95.38 198 LEU A N 1
ATOM 1623 C CA . LEU A 1 198 ? 3.459 -6.711 13.414 1.00 95.38 198 LEU A CA 1
ATOM 1624 C C . LEU A 1 198 ? 4.247 -6.214 14.643 1.00 95.38 198 LEU A C 1
ATOM 1626 O O . LEU A 1 198 ? 4.540 -5.027 14.747 1.00 95.38 198 LEU A O 1
ATOM 1630 N N . ASP A 1 199 ? 4.650 -7.125 15.534 1.00 94.62 199 ASP A N 1
ATOM 1631 C CA . ASP A 1 199 ? 5.502 -6.883 16.707 1.00 94.62 199 ASP A CA 1
ATOM 1632 C C . ASP A 1 199 ? 6.919 -6.398 16.361 1.00 94.62 199 ASP A C 1
ATOM 1634 O O . ASP A 1 199 ? 7.612 -5.853 17.216 1.00 94.62 199 ASP A O 1
ATOM 1638 N N . ARG A 1 200 ? 7.355 -6.552 15.105 1.00 95.06 200 ARG A N 1
ATOM 1639 C CA . ARG A 1 200 ? 8.609 -5.961 14.612 1.00 95.06 200 ARG A CA 1
ATOM 1640 C C . ARG A 1 200 ? 8.518 -4.457 14.390 1.00 95.06 200 ARG A C 1
ATOM 1642 O O . ARG A 1 200 ? 9.554 -3.799 14.324 1.00 95.06 200 ARG A O 1
ATOM 1649 N N . PHE A 1 201 ? 7.300 -3.938 14.264 1.00 95.44 201 PHE A N 1
ATOM 1650 C CA . PHE A 1 201 ? 7.034 -2.536 13.972 1.00 95.44 201 PHE A CA 1
ATOM 1651 C C . PHE A 1 201 ? 6.365 -1.799 15.119 1.00 95.44 201 PHE A C 1
ATOM 1653 O O . PHE A 1 201 ? 6.654 -0.626 15.328 1.00 95.44 201 PHE A O 1
ATOM 1660 N N . LEU A 1 202 ? 5.459 -2.466 15.833 1.00 96.44 202 LEU A N 1
ATOM 1661 C CA . LEU A 1 202 ? 4.738 -1.859 16.941 1.00 96.44 202 LEU A CA 1
ATOM 1662 C C . LEU A 1 202 ? 5.338 -2.296 18.272 1.00 96.44 202 LEU A C 1
ATOM 1664 O O . LEU A 1 202 ? 5.664 -3.469 18.465 1.00 96.44 202 LEU A O 1
ATOM 1668 N N . SER A 1 203 ? 5.411 -1.368 19.224 1.00 95.94 203 SER A N 1
ATOM 1669 C CA . SER A 1 203 ? 5.774 -1.706 20.601 1.00 95.94 203 SER A CA 1
ATOM 1670 C C . SER A 1 203 ? 4.799 -2.737 21.190 1.00 95.94 203 SER A C 1
ATOM 1672 O O . SER A 1 203 ? 3.624 -2.780 20.819 1.00 95.94 203 SER A O 1
ATOM 1674 N N . ALA A 1 204 ? 5.240 -3.541 22.166 1.00 96.31 204 ALA A N 1
ATOM 1675 C CA . ALA A 1 204 ? 4.389 -4.564 22.791 1.00 96.31 204 ALA A CA 1
ATOM 1676 C C . ALA A 1 204 ? 3.050 -3.990 23.304 1.00 96.31 204 ALA A C 1
ATOM 1678 O O . ALA A 1 204 ? 1.983 -4.544 23.049 1.00 96.31 204 ALA A O 1
ATOM 1679 N N . LYS A 1 205 ? 3.095 -2.805 23.927 1.00 97.31 205 LYS A N 1
ATOM 1680 C CA . LYS A 1 205 ? 1.904 -2.072 24.382 1.00 97.31 205 LYS A CA 1
ATOM 1681 C C . LYS A 1 205 ? 0.959 -1.721 23.229 1.00 97.31 205 LYS A C 1
ATOM 1683 O O . LYS A 1 205 ? -0.259 -1.773 23.394 1.00 97.31 205 LYS A O 1
ATOM 1688 N N . ASN A 1 206 ? 1.494 -1.319 22.080 1.00 98.12 206 ASN A N 1
ATOM 1689 C CA . ASN A 1 206 ? 0.689 -0.929 20.928 1.00 98.12 206 ASN A CA 1
ATOM 1690 C C . ASN A 1 206 ? 0.161 -2.146 20.152 1.00 98.12 206 ASN A C 1
ATOM 1692 O O . ASN A 1 206 ? -0.957 -2.080 19.645 1.00 98.12 206 ASN A O 1
ATOM 1696 N N . ILE A 1 207 ? 0.867 -3.284 20.165 1.00 97.81 207 ILE A N 1
ATOM 1697 C CA . ILE A 1 207 ? 0.318 -4.579 19.727 1.00 97.81 207 ILE A CA 1
ATOM 1698 C C . ILE A 1 207 ? -0.901 -4.966 20.562 1.00 97.81 207 ILE A C 1
ATOM 1700 O O . ILE A 1 207 ? -1.927 -5.353 20.001 1.00 97.81 207 ILE A O 1
ATOM 1704 N N . ASP A 1 208 ? -0.831 -4.820 21.884 1.00 97.44 208 ASP A N 1
ATOM 1705 C CA . ASP A 1 208 ? -1.970 -5.122 22.752 1.00 97.44 208 ASP A CA 1
ATOM 1706 C C . ASP A 1 208 ? -3.145 -4.173 22.492 1.00 97.44 208 ASP A C 1
ATOM 1708 O O . ASP A 1 208 ? -4.295 -4.616 22.423 1.00 97.44 208 ASP A O 1
ATOM 1712 N N . LYS A 1 209 ? -2.884 -2.877 22.268 1.00 97.75 209 LYS A N 1
ATOM 1713 C CA . LYS A 1 209 ? -3.920 -1.912 21.852 1.00 97.75 209 LYS A CA 1
ATOM 1714 C C . LYS A 1 209 ? -4.555 -2.291 20.516 1.00 97.75 209 LYS A C 1
ATOM 1716 O O . LYS A 1 209 ? -5.779 -2.244 20.411 1.00 97.75 209 LYS A O 1
ATOM 1721 N N . PHE A 1 210 ? -3.752 -2.674 19.523 1.00 98.38 210 PHE A N 1
ATOM 1722 C CA . PHE A 1 210 ? -4.239 -3.161 18.234 1.00 98.38 210 PHE A CA 1
ATOM 1723 C C . PHE A 1 210 ? -5.141 -4.390 18.423 1.00 98.38 210 PHE A C 1
ATOM 1725 O O . PHE A 1 210 ? -6.280 -4.417 17.977 1.00 98.38 210 PHE A O 1
ATOM 1732 N N . ARG A 1 211 ? -4.696 -5.406 19.164 1.00 97.38 211 ARG A N 1
ATOM 1733 C CA . ARG A 1 211 ? -5.496 -6.628 19.347 1.00 97.38 211 ARG A CA 1
ATOM 1734 C C . ARG A 1 211 ? -6.785 -6.377 20.129 1.00 97.38 211 ARG A C 1
ATOM 1736 O O . ARG A 1 211 ? -7.843 -6.852 19.734 1.00 97.38 211 ARG A O 1
ATOM 1743 N N . SER A 1 212 ? -6.706 -5.615 21.218 1.00 97.25 212 SER A N 1
ATOM 1744 C CA . SER A 1 212 ? -7.850 -5.354 22.104 1.00 97.25 212 SER A CA 1
ATOM 1745 C C . SER A 1 212 ? -8.916 -4.448 21.489 1.00 97.25 212 SER A C 1
ATOM 1747 O O . SER A 1 212 ? -10.073 -4.538 21.889 1.00 97.25 212 SER A O 1
ATOM 1749 N N . ASN A 1 213 ? -8.555 -3.593 20.524 1.00 97.94 213 ASN A N 1
ATOM 1750 C CA . ASN A 1 213 ? -9.496 -2.656 19.909 1.00 97.94 213 ASN A CA 1
ATOM 1751 C C . ASN A 1 213 ? -9.975 -3.078 18.520 1.00 97.94 213 ASN A C 1
ATOM 1753 O O . ASN A 1 213 ? -10.902 -2.459 18.017 1.00 97.94 213 ASN A O 1
ATOM 1757 N N . LEU A 1 214 ? -9.400 -4.113 17.901 1.00 97.69 214 LEU A N 1
ATOM 1758 C CA . LEU A 1 214 ? -9.714 -4.481 16.516 1.00 97.69 214 LEU A CA 1
ATOM 1759 C C . LEU A 1 214 ? -11.225 -4.664 16.276 1.00 97.69 214 LEU A C 1
ATOM 1761 O O . LEU A 1 214 ? -11.756 -4.184 15.276 1.00 97.69 214 LEU A O 1
ATOM 1765 N N . ASN A 1 215 ? -11.915 -5.291 17.234 1.00 97.88 215 ASN A N 1
ATOM 1766 C CA . ASN A 1 215 ? -13.358 -5.545 17.188 1.00 97.88 215 ASN A CA 1
ATOM 1767 C C . ASN A 1 215 ? -14.208 -4.457 17.853 1.00 97.88 215 ASN A C 1
ATOM 1769 O O . ASN A 1 215 ? -15.435 -4.567 17.838 1.00 97.88 215 ASN A O 1
ATOM 1773 N N . SER A 1 216 ? -13.596 -3.426 18.435 1.00 97.38 216 SER A N 1
ATOM 1774 C CA . SER A 1 216 ? -14.332 -2.353 19.099 1.00 97.38 216 SER A CA 1
ATOM 1775 C C . SER A 1 216 ? -15.106 -1.509 18.079 1.00 97.38 216 SER A C 1
ATOM 1777 O O . SER A 1 216 ? -14.584 -1.236 16.991 1.00 97.38 216 SER A O 1
ATOM 1779 N N . PRO A 1 217 ? -16.332 -1.066 18.417 1.00 96.62 217 PRO A N 1
ATOM 1780 C CA . PRO A 1 217 ? -17.070 -0.107 17.605 1.00 96.62 217 PRO A CA 1
ATOM 1781 C C . PRO A 1 217 ? -16.285 1.194 17.427 1.00 96.62 217 PRO A C 1
ATOM 1783 O O . PRO A 1 217 ? -15.657 1.685 18.365 1.00 96.62 217 PRO A O 1
ATOM 1786 N N . VAL A 1 218 ? -16.371 1.772 16.233 1.00 95.38 218 VAL A N 1
ATOM 1787 C CA . VAL A 1 218 ? -15.790 3.076 15.909 1.00 95.38 218 VAL A CA 1
ATOM 1788 C C . VAL A 1 218 ? -16.879 4.128 16.021 1.00 95.38 218 VAL A C 1
ATOM 1790 O O . VAL A 1 218 ? -17.864 4.107 15.283 1.00 95.38 218 VAL A O 1
ATOM 1793 N N . SER A 1 219 ? -16.693 5.059 16.951 1.00 87.69 219 SER A N 1
ATOM 1794 C CA . SER A 1 219 ? -17.607 6.189 17.155 1.00 87.69 219 SER A CA 1
ATOM 1795 C C . SER A 1 219 ? -17.348 7.333 16.169 1.00 87.69 219 SER A C 1
ATOM 1797 O O . SER A 1 219 ? -18.226 8.145 15.877 1.00 87.69 219 SER A O 1
ATOM 1799 N N . GLU A 1 220 ? -16.125 7.395 15.649 1.00 89.44 220 GLU A N 1
ATOM 1800 C CA . GLU A 1 220 ? -15.616 8.447 14.792 1.00 89.44 220 GLU A CA 1
ATOM 1801 C C . GLU A 1 220 ? -16.123 8.268 13.357 1.00 89.44 220 GLU A C 1
ATOM 1803 O O . GLU A 1 220 ? -15.747 7.337 12.641 1.00 89.44 220 GLU A O 1
ATOM 1808 N N . ASN A 1 221 ? -16.942 9.212 12.896 1.00 80.69 221 ASN A N 1
ATOM 1809 C CA . ASN A 1 221 ? -17.396 9.263 11.510 1.00 80.69 221 ASN A CA 1
ATOM 1810 C C . ASN A 1 221 ? -16.552 10.255 10.698 1.00 80.69 221 ASN A C 1
ATOM 1812 O O . ASN A 1 221 ? -17.015 11.335 10.325 1.00 80.69 221 ASN A O 1
ATOM 1816 N N . TYR A 1 222 ? -15.278 9.920 10.481 1.00 88.69 222 TYR A N 1
ATOM 1817 C CA . TYR A 1 222 ? -14.399 10.732 9.642 1.00 88.69 222 TYR A CA 1
ATOM 1818 C C . TYR A 1 222 ? -14.718 10.531 8.163 1.00 88.69 222 TYR A C 1
ATOM 1820 O O . TYR A 1 222 ? -14.674 9.414 7.645 1.00 88.69 222 TYR A O 1
ATOM 1828 N N . GLY A 1 223 ? -15.028 11.634 7.484 1.00 85.94 223 GLY A N 1
ATOM 1829 C CA . GLY A 1 223 ? -15.310 11.651 6.061 1.00 85.94 223 GLY A CA 1
ATOM 1830 C C . GLY A 1 223 ? -14.088 12.026 5.229 1.00 85.94 223 GLY A C 1
ATOM 1831 O O . GLY A 1 223 ? -12.958 12.163 5.703 1.00 85.94 223 GLY A O 1
ATOM 1832 N N . GLU A 1 224 ? -14.333 12.254 3.939 1.00 88.25 224 GLU A N 1
ATOM 1833 C CA . GLU A 1 224 ? -13.289 12.614 2.976 1.00 88.25 224 GLU A CA 1
ATOM 1834 C C . GLU A 1 224 ? -12.504 13.871 3.390 1.00 88.25 224 GLU A C 1
ATOM 1836 O O . GLU A 1 224 ? -11.304 13.963 3.129 1.00 88.25 224 GLU A O 1
ATOM 1841 N N . LYS A 1 225 ? -13.156 14.849 4.030 1.00 92.50 225 LYS A N 1
ATOM 1842 C CA . LYS A 1 225 ? -12.513 16.099 4.457 1.00 92.50 225 LYS A CA 1
ATOM 1843 C C . LYS A 1 225 ? -11.443 15.841 5.517 1.00 92.50 225 LYS A C 1
ATOM 1845 O O . LYS A 1 225 ? -10.354 16.409 5.440 1.00 92.50 225 LYS A O 1
ATOM 1850 N N . GLU A 1 226 ? -11.747 14.993 6.488 1.00 95.62 226 GLU A N 1
ATOM 1851 C CA . GLU A 1 226 ? -10.849 14.651 7.584 1.00 95.62 226 GLU A CA 1
ATOM 1852 C C . GLU A 1 226 ? -9.684 13.804 7.080 1.00 95.62 226 GLU A C 1
ATOM 1854 O O . GLU A 1 226 ? -8.539 14.113 7.403 1.00 95.62 226 GLU A O 1
ATOM 1859 N N . VAL A 1 227 ? -9.948 12.843 6.189 1.00 93.69 227 VAL A N 1
ATOM 1860 C CA . VAL A 1 227 ? -8.897 12.063 5.516 1.00 93.69 227 VAL A CA 1
ATOM 1861 C C . VAL A 1 227 ? -7.949 12.972 4.729 1.00 93.69 227 VAL A C 1
ATOM 1863 O O . VAL A 1 227 ? -6.733 12.879 4.882 1.00 93.69 227 VAL A O 1
ATOM 1866 N N . LYS A 1 228 ? -8.478 13.924 3.947 1.00 94.25 228 LYS A N 1
ATOM 1867 C CA . LYS A 1 228 ? -7.648 14.899 3.215 1.00 94.25 228 LYS A CA 1
ATOM 1868 C C . LYS A 1 228 ? -6.781 15.740 4.144 1.00 94.25 228 LYS A C 1
ATOM 1870 O O . LYS A 1 228 ? -5.637 16.040 3.812 1.00 94.25 228 LYS A O 1
ATOM 1875 N N . LYS A 1 229 ? -7.326 16.147 5.295 1.00 96.88 229 LYS A N 1
ATOM 1876 C CA . LYS A 1 229 ? -6.590 16.918 6.302 1.00 96.88 229 LYS A CA 1
ATOM 1877 C C . LYS A 1 229 ? -5.481 16.078 6.934 1.00 96.88 229 LYS A C 1
ATOM 1879 O O . LYS A 1 229 ? -4.373 16.586 7.087 1.00 96.88 229 LYS A O 1
ATOM 1884 N N . PHE A 1 230 ? -5.774 14.824 7.270 1.00 96.75 230 PHE A N 1
ATOM 1885 C CA . PHE A 1 230 ? -4.819 13.885 7.851 1.00 96.75 230 PHE A CA 1
ATOM 1886 C C . PHE A 1 230 ? -3.658 13.601 6.889 1.00 96.75 230 PHE A C 1
ATOM 1888 O O . PHE A 1 230 ? -2.502 13.843 7.228 1.00 96.75 230 PHE A O 1
ATOM 1895 N N . LEU A 1 231 ? -3.973 13.215 5.650 1.00 94.75 231 LEU A N 1
ATOM 1896 C CA . LEU A 1 231 ? -2.984 12.931 4.605 1.00 94.75 231 LEU A CA 1
ATOM 1897 C C . LEU A 1 231 ? -2.316 14.192 4.036 1.00 94.75 231 LEU A C 1
ATOM 1899 O O . LEU A 1 231 ? -1.338 14.098 3.299 1.00 94.75 231 LEU A O 1
ATOM 1903 N N . LYS A 1 232 ? -2.857 15.382 4.335 1.00 95.38 232 LYS A N 1
ATOM 1904 C CA . LYS A 1 232 ? -2.490 16.665 3.707 1.00 95.38 232 LYS A CA 1
ATOM 1905 C C . LYS A 1 232 ? -2.516 16.584 2.174 1.00 95.38 232 LYS A C 1
ATOM 1907 O O . LYS A 1 232 ? -1.700 17.204 1.493 1.00 95.38 232 LYS A O 1
ATOM 1912 N N . ARG A 1 233 ? -3.456 15.805 1.630 1.00 92.75 233 ARG A N 1
ATOM 1913 C CA . ARG A 1 233 ? -3.514 15.454 0.207 1.00 92.75 233 ARG A CA 1
ATOM 1914 C C . ARG A 1 233 ? -4.950 15.245 -0.268 1.00 92.75 233 ARG A C 1
ATOM 1916 O O . ARG A 1 233 ? -5.791 14.748 0.472 1.00 92.75 233 ARG A O 1
ATOM 1923 N N . GLY A 1 234 ? -5.237 15.657 -1.504 1.00 91.44 234 GLY A N 1
ATOM 1924 C CA . GLY A 1 234 ? -6.495 15.355 -2.196 1.00 91.44 234 GLY A CA 1
ATOM 1925 C C . GLY A 1 234 ? -6.470 13.980 -2.870 1.00 91.44 234 GLY A C 1
ATOM 1926 O O . GLY A 1 234 ? -5.425 13.349 -2.932 1.00 91.44 234 GLY A O 1
ATOM 1927 N N . LYS A 1 235 ? -7.611 13.535 -3.408 1.00 89.31 235 LYS A N 1
ATOM 1928 C CA . LYS A 1 235 ? -7.661 12.327 -4.241 1.00 89.31 235 LYS A CA 1
ATOM 1929 C C . LYS A 1 235 ? -6.977 12.611 -5.578 1.00 89.31 235 LYS A C 1
ATOM 1931 O O . LYS A 1 235 ? -7.539 13.335 -6.401 1.00 89.31 235 LYS A O 1
ATOM 1936 N N . ASP A 1 236 ? -5.757 12.121 -5.765 1.00 90.25 236 ASP A N 1
ATOM 1937 C CA . ASP A 1 236 ? -4.953 12.406 -6.955 1.00 90.25 236 ASP A CA 1
ATOM 1938 C C . ASP A 1 236 ? -5.280 11.464 -8.126 1.00 90.25 236 ASP A C 1
ATOM 1940 O O . ASP A 1 236 ? -5.026 11.831 -9.274 1.00 90.25 236 ASP A O 1
ATOM 1944 N N . ILE A 1 237 ? -5.963 10.340 -7.875 1.00 85.62 237 ILE A N 1
ATOM 1945 C CA . ILE A 1 237 ? -6.500 9.448 -8.915 1.00 85.62 237 ILE A CA 1
ATOM 1946 C C . ILE A 1 237 ? -7.375 10.183 -9.933 1.00 85.62 237 ILE A C 1
ATOM 1948 O O . ILE A 1 237 ? -7.372 9.856 -11.116 1.00 85.62 237 ILE A O 1
ATOM 1952 N N . TYR A 1 238 ? -8.082 11.238 -9.519 1.00 84.00 238 TYR A N 1
ATOM 1953 C CA . TYR A 1 238 ? -8.920 12.022 -10.428 1.00 84.00 238 TYR A CA 1
ATOM 1954 C C . TYR A 1 238 ? -8.121 12.769 -11.500 1.00 84.00 238 TYR A C 1
ATOM 1956 O O . TYR A 1 238 ? -8.659 13.093 -12.556 1.00 84.00 238 TYR A O 1
ATOM 1964 N N . LEU A 1 239 ? -6.842 13.035 -11.241 1.00 85.06 239 LEU A N 1
ATOM 1965 C CA . LEU A 1 239 ? -5.931 13.625 -12.213 1.00 85.06 239 LEU A CA 1
ATOM 1966 C C . LEU A 1 239 ? -5.074 12.552 -12.889 1.00 85.06 239 LEU A C 1
ATOM 1968 O O . LEU A 1 239 ? -4.953 12.539 -14.112 1.00 85.06 239 LEU A O 1
ATOM 1972 N N . TYR A 1 240 ? -4.488 11.654 -12.099 1.00 86.25 240 TYR A N 1
ATOM 1973 C CA . TYR A 1 240 ? -3.477 10.717 -12.580 1.00 86.25 240 TYR A CA 1
ATOM 1974 C C . TYR A 1 240 ? -4.046 9.402 -13.115 1.00 86.25 240 TYR A C 1
ATOM 1976 O O . TYR A 1 240 ? -3.422 8.804 -13.984 1.00 86.25 240 TYR A O 1
ATOM 1984 N N . GLY A 1 241 ? -5.252 8.999 -12.715 1.00 83.81 241 GLY A N 1
ATOM 1985 C CA . GLY A 1 241 ? -5.960 7.859 -13.302 1.00 83.81 241 GLY A CA 1
ATOM 1986 C C . GLY A 1 241 ? -6.189 8.029 -14.811 1.00 83.81 241 GLY A C 1
ATOM 1987 O O . GLY A 1 2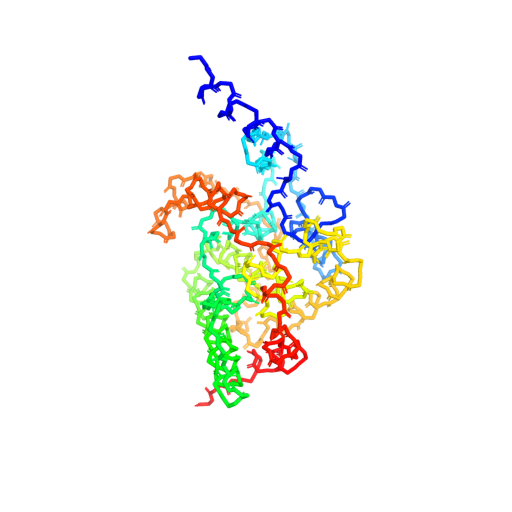41 ? -5.783 7.165 -15.590 1.00 83.81 241 GLY A O 1
ATOM 1988 N N . PRO A 1 242 ? -6.752 9.160 -15.283 1.00 82.00 242 PRO A N 1
ATOM 1989 C CA . PRO A 1 242 ? -6.872 9.435 -16.715 1.00 82.00 242 PRO A CA 1
ATOM 1990 C C . PRO A 1 242 ? -5.518 9.500 -17.433 1.00 82.00 242 PRO A C 1
ATOM 1992 O O . PRO A 1 242 ? -5.404 9.027 -18.565 1.00 82.00 242 PRO A O 1
ATOM 1995 N N . ILE A 1 243 ? -4.484 10.052 -16.782 1.00 84.44 243 ILE A N 1
ATOM 1996 C CA . ILE A 1 243 ? -3.113 10.049 -17.318 1.00 84.44 243 ILE A CA 1
ATOM 1997 C C . ILE A 1 243 ? -2.647 8.609 -17.536 1.00 84.44 243 ILE A C 1
ATOM 1999 O O . ILE A 1 243 ? -2.205 8.270 -18.633 1.00 84.44 243 ILE A O 1
ATOM 2003 N N . PHE A 1 244 ? -2.836 7.749 -16.538 1.00 84.62 244 PHE A N 1
ATOM 2004 C CA . PHE A 1 244 ? -2.458 6.350 -16.613 1.00 84.62 244 PHE A CA 1
ATOM 2005 C C . PHE A 1 244 ? -3.175 5.601 -17.744 1.00 84.62 244 PHE A C 1
ATOM 2007 O O . PHE A 1 244 ? -2.539 4.937 -18.563 1.00 84.62 244 PHE A O 1
ATOM 2014 N N . LEU A 1 245 ? -4.498 5.749 -17.844 1.00 79.25 245 LEU A N 1
ATOM 2015 C CA . LEU A 1 245 ? -5.298 5.030 -18.840 1.00 79.25 245 LEU A CA 1
ATOM 2016 C C . LEU A 1 245 ? -4.979 5.450 -20.280 1.00 79.25 245 LEU A C 1
ATOM 2018 O O . LEU A 1 245 ? -4.835 4.597 -21.164 1.00 79.25 245 LEU A O 1
ATOM 2022 N N . PHE A 1 246 ? -4.896 6.759 -20.527 1.00 80.44 246 PHE A N 1
ATOM 2023 C CA . PHE A 1 246 ? -4.883 7.299 -21.889 1.00 80.44 246 PHE A CA 1
ATOM 2024 C C . PHE A 1 246 ? -3.504 7.744 -22.372 1.00 80.44 246 PHE A C 1
ATOM 2026 O O . PHE A 1 246 ? -3.284 7.789 -23.583 1.00 80.44 246 PHE A O 1
ATOM 2033 N N . PHE A 1 247 ? -2.583 8.069 -21.463 1.00 84.62 247 PHE A N 1
ATOM 2034 C CA . PHE A 1 247 ? -1.315 8.718 -21.805 1.00 84.62 247 PHE A CA 1
ATOM 2035 C C . PHE A 1 247 ? -0.073 7.917 -21.401 1.00 84.62 247 PHE A C 1
ATOM 2037 O O . PHE A 1 247 ? 1.016 8.226 -21.887 1.00 84.62 247 PHE A O 1
ATOM 2044 N N . THR A 1 248 ? -0.209 6.859 -20.597 1.00 87.06 248 THR A N 1
ATOM 2045 C CA . THR A 1 248 ? 0.911 5.956 -20.310 1.00 87.06 248 THR A CA 1
ATOM 2046 C C . THR A 1 248 ? 1.267 5.114 -21.530 1.00 87.06 248 THR A C 1
ATOM 2048 O O . THR A 1 248 ? 0.421 4.462 -22.161 1.00 87.06 248 THR A O 1
ATOM 2051 N N . ASN A 1 249 ? 2.555 5.120 -21.875 1.00 87.06 249 ASN A N 1
ATOM 2052 C CA . ASN A 1 249 ? 3.069 4.337 -22.986 1.00 87.06 249 ASN A CA 1
ATOM 2053 C C . ASN A 1 249 ? 2.944 2.839 -22.682 1.00 87.06 249 ASN A C 1
ATOM 2055 O O . ASN A 1 249 ? 3.278 2.387 -21.598 1.00 87.06 249 ASN A O 1
ATOM 2059 N N . SER A 1 250 ? 2.479 2.070 -23.661 1.00 88.44 250 SER A N 1
ATOM 2060 C CA . SER A 1 250 ? 2.252 0.620 -23.552 1.00 88.44 250 SER A CA 1
ATOM 2061 C C . SER A 1 250 ? 2.827 -0.108 -24.767 1.00 88.44 250 SER A C 1
ATOM 2063 O O . SER A 1 250 ? 2.261 -1.069 -25.282 1.00 88.44 250 SER A O 1
ATOM 2065 N N . SER A 1 251 ? 3.949 0.391 -25.289 1.00 93.00 251 SER A N 1
ATOM 2066 C CA . SER A 1 251 ? 4.677 -0.247 -26.386 1.00 93.00 251 SER A CA 1
ATOM 2067 C C . SER A 1 251 ? 5.624 -1.333 -25.874 1.00 93.00 251 SER A C 1
ATOM 2069 O O . SER A 1 251 ? 6.077 -1.292 -24.734 1.00 93.00 251 SER A O 1
ATOM 2071 N N . LYS A 1 252 ? 6.016 -2.266 -26.752 1.00 93.81 252 LYS A N 1
ATOM 2072 C CA . LYS A 1 252 ? 7.011 -3.311 -26.436 1.00 93.81 252 LYS A CA 1
ATOM 2073 C C . LYS A 1 252 ? 8.351 -2.758 -25.933 1.00 93.81 252 LYS A C 1
ATOM 2075 O O . LYS A 1 252 ? 9.079 -3.465 -25.253 1.00 93.81 252 LYS A O 1
ATOM 2080 N N . LYS A 1 253 ? 8.684 -1.501 -26.249 1.00 95.00 253 LYS A N 1
ATOM 2081 C CA . LYS A 1 253 ? 9.902 -0.849 -25.746 1.00 95.00 253 LYS A CA 1
ATOM 2082 C C . LYS A 1 253 ? 9.875 -0.651 -24.227 1.00 95.00 253 LYS A C 1
ATOM 2084 O O . LYS A 1 253 ? 10.936 -0.654 -23.615 1.00 95.00 253 LYS A O 1
ATOM 2089 N N . ALA A 1 254 ? 8.691 -0.511 -23.625 1.00 93.75 254 ALA A N 1
ATOM 2090 C CA . ALA A 1 254 ? 8.548 -0.318 -22.183 1.00 93.75 254 ALA A CA 1
ATOM 2091 C C . ALA A 1 254 ? 9.095 -1.509 -21.383 1.00 93.75 254 ALA A C 1
ATOM 2093 O O . ALA A 1 254 ? 9.771 -1.311 -20.383 1.00 93.75 254 ALA A O 1
ATOM 2094 N N . ILE A 1 255 ? 8.882 -2.736 -21.866 1.00 96.00 255 ILE A N 1
ATOM 2095 C CA . ILE A 1 255 ? 9.306 -3.965 -21.177 1.00 96.00 255 ILE A CA 1
ATOM 2096 C C . ILE A 1 255 ? 10.740 -4.396 -21.493 1.00 96.00 255 ILE A C 1
ATOM 2098 O O . ILE A 1 255 ? 11.175 -5.445 -21.034 1.00 96.00 255 ILE A O 1
ATOM 2102 N N . LYS A 1 256 ? 11.489 -3.605 -22.271 1.00 96.12 256 LYS A N 1
ATOM 2103 C CA . LYS A 1 256 ? 12.834 -3.974 -22.727 1.00 96.12 256 LYS A CA 1
ATOM 2104 C C . LYS A 1 256 ? 13.781 -4.341 -21.581 1.00 96.12 256 LYS A C 1
ATOM 2106 O O . LYS A 1 256 ? 14.593 -5.238 -21.758 1.00 96.12 256 LYS A O 1
ATOM 2111 N N . TYR A 1 257 ? 13.680 -3.626 -20.462 1.00 96.62 257 TYR A N 1
ATOM 2112 C CA . TYR A 1 257 ? 14.549 -3.799 -19.297 1.00 96.62 257 TYR A CA 1
ATOM 2113 C C . TYR A 1 257 ? 13.810 -4.369 -18.082 1.00 96.62 257 TYR A C 1
ATOM 2115 O O . TYR A 1 257 ? 14.217 -4.135 -16.944 1.00 96.62 257 TYR A O 1
ATOM 2123 N N . TYR A 1 258 ? 12.667 -5.028 -18.307 1.00 95.56 258 TYR A N 1
ATOM 2124 C CA . TYR A 1 258 ? 11.824 -5.524 -17.220 1.00 95.56 258 TYR A CA 1
ATOM 2125 C C . TYR A 1 258 ? 12.601 -6.470 -16.299 1.00 95.56 258 TYR A C 1
ATOM 2127 O O . TYR A 1 258 ? 12.604 -6.261 -15.089 1.00 95.56 258 TYR A O 1
ATOM 2135 N N . ASP A 1 259 ? 13.330 -7.437 -16.860 1.00 94.75 259 ASP A N 1
ATOM 2136 C CA . ASP A 1 259 ? 14.062 -8.437 -16.077 1.00 94.75 259 ASP A CA 1
ATOM 2137 C C . ASP A 1 259 ? 15.220 -7.828 -15.266 1.00 94.75 259 ASP A C 1
ATOM 2139 O O . ASP A 1 259 ? 15.518 -8.283 -14.161 1.00 94.75 259 ASP A O 1
ATOM 2143 N N . GLU A 1 260 ? 15.866 -6.770 -15.763 1.00 95.19 260 GLU A N 1
ATOM 2144 C CA . GLU A 1 260 ? 16.962 -6.100 -15.059 1.00 95.19 260 GLU A CA 1
ATOM 2145 C C . GLU A 1 260 ? 16.486 -5.273 -13.862 1.00 95.19 260 GLU A C 1
ATOM 2147 O O . GLU A 1 260 ? 17.203 -5.188 -12.853 1.00 95.19 260 GLU A O 1
ATOM 2152 N N . ILE A 1 261 ? 15.305 -4.652 -13.972 1.00 95.00 261 ILE A N 1
ATOM 2153 C CA . ILE A 1 261 ? 14.762 -3.780 -12.923 1.00 95.00 261 ILE A CA 1
ATOM 2154 C C . ILE A 1 261 ? 13.775 -4.477 -11.993 1.00 95.00 261 ILE A C 1
ATOM 2156 O O . ILE A 1 261 ? 13.482 -3.919 -10.939 1.00 95.00 261 ILE A O 1
ATOM 2160 N N . LYS A 1 262 ? 13.279 -5.667 -12.349 1.00 96.00 262 LYS A N 1
ATOM 2161 C CA . LYS A 1 262 ? 12.363 -6.445 -11.513 1.00 96.00 262 LYS A CA 1
ATOM 2162 C C . LYS A 1 262 ? 12.985 -6.724 -10.145 1.00 96.00 262 LYS A C 1
ATOM 2164 O O . LYS A 1 262 ? 14.158 -7.097 -10.028 1.00 96.00 262 LYS A O 1
ATOM 2169 N N . TRP A 1 263 ? 12.196 -6.517 -9.100 1.00 97.00 263 TRP A N 1
ATOM 2170 C CA . TRP A 1 263 ? 12.615 -6.720 -7.719 1.00 97.00 263 TRP A CA 1
ATOM 2171 C C . TRP A 1 263 ? 12.497 -8.194 -7.339 1.00 97.00 263 TRP A C 1
ATOM 2173 O O . TRP A 1 263 ? 11.536 -8.870 -7.710 1.00 97.00 263 TRP A O 1
ATOM 2183 N N . ASN A 1 264 ? 13.459 -8.684 -6.556 1.00 96.56 264 ASN A N 1
ATOM 2184 C CA . ASN A 1 264 ? 13.298 -9.946 -5.852 1.00 96.56 264 ASN A CA 1
ATOM 2185 C C . ASN A 1 264 ? 12.441 -9.686 -4.607 1.00 96.56 264 ASN A C 1
ATOM 2187 O O . ASN A 1 264 ? 12.903 -9.082 -3.642 1.00 96.56 264 ASN A O 1
ATOM 2191 N N . VAL A 1 265 ? 11.182 -10.117 -4.645 1.00 94.56 265 VAL A N 1
ATOM 2192 C CA . VAL A 1 265 ? 10.211 -9.858 -3.576 1.00 94.56 265 VAL A CA 1
ATOM 2193 C C . VAL A 1 265 ? 10.672 -10.418 -2.227 1.00 94.56 265 VAL A C 1
ATOM 2195 O O . VAL A 1 265 ? 10.475 -9.759 -1.213 1.00 94.56 265 VAL A O 1
ATOM 2198 N N . GLU A 1 266 ? 11.328 -11.580 -2.189 1.00 94.62 266 GLU A N 1
ATOM 2199 C CA . GLU A 1 266 ? 11.795 -12.187 -0.933 1.00 94.62 266 GLU A CA 1
ATOM 2200 C C . GLU A 1 266 ? 12.917 -11.368 -0.279 1.00 94.62 266 GLU A C 1
ATOM 2202 O O . GLU A 1 266 ? 12.927 -11.183 0.942 1.00 94.62 266 GLU A O 1
ATOM 2207 N N . GLU A 1 267 ? 13.829 -10.825 -1.090 1.00 95.88 267 GLU A N 1
ATOM 2208 C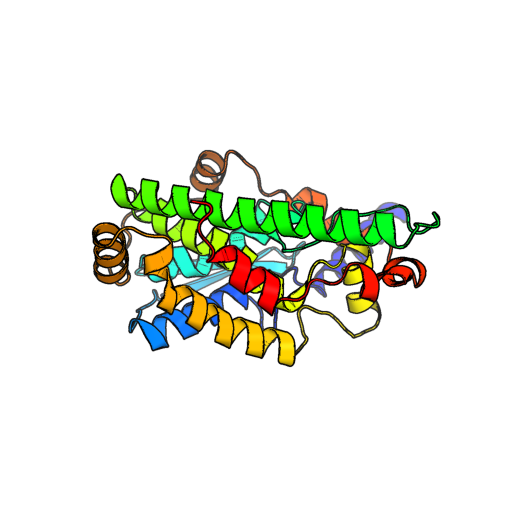 CA . GLU A 1 267 ? 14.879 -9.908 -0.629 1.00 95.88 267 GLU A CA 1
ATOM 2209 C C . GLU A 1 267 ? 14.271 -8.599 -0.112 1.00 95.88 267 GLU A C 1
ATOM 2211 O O . GLU A 1 267 ? 14.642 -8.134 0.964 1.00 95.88 267 GLU A O 1
ATOM 2216 N N . VAL A 1 268 ? 13.294 -8.033 -0.832 1.00 97.38 268 VAL A N 1
ATOM 2217 C CA . VAL A 1 268 ? 12.604 -6.802 -0.409 1.00 97.38 268 VAL A CA 1
ATOM 2218 C C . VAL A 1 268 ? 11.845 -7.026 0.899 1.00 97.38 268 VAL A C 1
ATOM 2220 O O . VAL A 1 268 ? 11.965 -6.221 1.820 1.00 97.38 268 VAL A O 1
ATOM 2223 N N . VAL A 1 269 ? 11.096 -8.128 1.013 1.00 96.31 269 VAL A N 1
ATOM 2224 C CA . VAL A 1 269 ? 10.388 -8.494 2.247 1.00 96.31 269 VAL A CA 1
ATOM 2225 C C . VAL A 1 269 ? 11.377 -8.670 3.393 1.00 96.31 269 VAL A C 1
ATOM 2227 O O . VAL A 1 269 ? 11.114 -8.171 4.480 1.00 96.31 269 VAL A O 1
ATOM 2230 N N . SER A 1 270 ? 12.517 -9.328 3.177 1.00 95.25 270 SER A N 1
ATOM 2231 C CA . SER A 1 270 ? 13.540 -9.478 4.222 1.00 95.25 270 SER A CA 1
ATOM 2232 C C . SER A 1 270 ? 14.072 -8.118 4.681 1.00 95.25 270 SER A C 1
ATOM 2234 O O . SER A 1 270 ? 14.032 -7.829 5.877 1.00 95.25 270 SER A O 1
ATOM 2236 N N . ALA A 1 271 ? 14.430 -7.240 3.739 1.00 95.88 271 ALA A N 1
ATOM 2237 C CA . ALA A 1 271 ? 14.932 -5.896 4.023 1.00 95.88 271 ALA A CA 1
ATOM 2238 C C . ALA A 1 271 ? 13.922 -5.008 4.775 1.00 95.88 271 ALA A C 1
ATOM 2240 O O . ALA A 1 271 ? 14.318 -4.194 5.603 1.00 95.88 271 ALA A O 1
ATOM 2241 N N . ILE A 1 272 ? 12.612 -5.176 4.544 1.00 96.44 272 ILE A N 1
ATOM 2242 C CA . ILE A 1 272 ? 11.563 -4.465 5.298 1.00 96.44 272 ILE A CA 1
ATOM 2243 C C . ILE A 1 272 ? 11.669 -4.735 6.810 1.00 96.44 272 ILE A C 1
ATOM 2245 O O . ILE A 1 272 ? 11.450 -3.821 7.610 1.00 96.44 272 ILE A O 1
ATOM 2249 N N . TYR A 1 273 ? 12.004 -5.968 7.204 1.00 93.06 273 TYR A N 1
ATOM 2250 C CA . TYR A 1 273 ? 12.078 -6.391 8.608 1.00 93.06 273 TYR A CA 1
ATOM 2251 C C . TYR A 1 273 ? 13.478 -6.291 9.224 1.00 93.06 273 TYR A C 1
ATOM 2253 O O . TYR A 1 273 ? 13.611 -6.471 10.437 1.00 93.06 273 TYR A O 1
ATOM 2261 N N . GLU A 1 274 ? 14.510 -6.021 8.429 1.00 86.06 274 GLU A N 1
ATOM 2262 C CA . GLU A 1 274 ? 15.844 -5.711 8.933 1.00 86.06 274 GLU A CA 1
ATOM 2263 C C . GLU A 1 274 ? 15.825 -4.286 9.501 1.00 86.06 274 GLU A C 1
ATOM 2265 O O . GLU A 1 274 ? 15.694 -3.302 8.772 1.00 86.06 274 GLU A O 1
ATOM 2270 N N . GLN A 1 275 ? 15.886 -4.163 10.830 1.00 60.88 275 GLN A N 1
ATOM 2271 C CA . GLN A 1 275 ? 16.037 -2.858 11.466 1.00 60.88 275 GLN A CA 1
ATOM 2272 C C . GLN A 1 275 ? 17.432 -2.327 11.125 1.00 60.88 275 GLN A C 1
ATOM 2274 O O . GLN A 1 275 ? 18.430 -2.990 11.400 1.00 60.88 275 GLN A O 1
ATOM 2279 N N . SER A 1 276 ? 17.509 -1.136 10.531 1.00 45.94 276 SER A N 1
ATOM 2280 C CA . SER A 1 276 ? 18.742 -0.355 10.558 1.00 45.94 276 SER A CA 1
ATOM 2281 C C . SER A 1 276 ? 18.990 0.039 12.015 1.00 45.94 276 SER A C 1
ATOM 2283 O O . SER A 1 276 ? 18.274 0.902 12.530 1.00 45.94 276 SER A O 1
ATOM 2285 N N . GLU A 1 277 ? 19.909 -0.677 12.667 1.00 37.34 277 GLU A N 1
ATOM 2286 C CA . GLU A 1 277 ? 20.421 -0.383 14.014 1.00 37.34 277 GLU A CA 1
ATOM 2287 C C . GLU A 1 277 ? 20.861 1.081 14.171 1.00 37.34 277 GLU A C 1
ATOM 2289 O O . GLU A 1 277 ? 21.433 1.651 13.208 1.00 37.34 277 GLU A O 1
#

Secondary structure (DSSP, 8-state):
-HHHHHHHHHHHHGGG----SS-SSTTHHHHHHHHHHHHHH-----EEEEEEEETTTTEEEEEEET-BHHHHHHHHHHHHHHHSTT-TTTTTBPPP--TTS---HHHHHHHHHHHHHHHHHHHHHHHHHHHHHHHTT-HHHHHHHHHHHHHHHHHHHHHTB--HHHHHHHHHTT--GGG-HHHHHHHHHHHHHHHHTGGGTS-HHHHHHHHHHTTSBP-----HHHHHHHHT---THHHHHHHHHHHS--STTGGGGHHHH---HHHHHHHHHS---

Radius of gyration: 19.06 Å; chains: 1; bounding box: 51×34×57 Å